Protein AF-A0A8H7NEZ0-F1 (afdb_monomer_lite)

Foldseek 3Di:
DVVLVVVLVVVLVVVVVLVVVCLPCVLVNVVCVLVVVLVVLVVVLVVCVVVVVVVVNVVSVVVSVVSVVVVVVCPVVSVVSSVVSNVLSVLCVVPVVLVVLVSVLSVVLSVLVVVLVVVLVVLCVQQPPDPCNPVPPDPRDPVVSVVVNLVSLLVSQLVNQLSVLLNVQLSVQSVVQCVVPVPDGDDCSSVVSNCCSVPVVSVVSSVVSNVVSVVVSVVVVVVVVVVVVVVVVVVVD

Radius of gyration: 23.47 Å; chains: 1; bounding box: 44×52×64 Å

Structure (mmCIF, N/CA/C/O backbone):
data_AF-A0A8H7NEZ0-F1
#
_entry.id   AF-A0A8H7NEZ0-F1
#
loop_
_atom_site.group_PDB
_atom_site.id
_atom_site.type_symbol
_atom_site.label_atom_id
_atom_site.label_alt_id
_atom_site.label_comp_id
_atom_site.label_asym_id
_atom_site.label_entity_id
_atom_site.label_seq_id
_atom_site.pdbx_PDB_ins_code
_atom_site.Cartn_x
_atom_site.Cartn_y
_atom_site.Cartn_z
_atom_site.occupancy
_atom_site.B_iso_or_equiv
_atom_site.auth_seq_id
_atom_site.auth_comp_id
_atom_site.auth_asym_id
_atom_site.auth_atom_id
_atom_site.pdbx_PDB_model_num
ATOM 1 N N . MET A 1 1 ? -5.141 9.856 -22.348 1.00 61.50 1 MET A N 1
ATOM 2 C CA . MET A 1 1 ? -5.401 10.440 -21.009 1.00 61.50 1 MET A CA 1
ATOM 3 C C . MET A 1 1 ? -6.790 10.093 -20.463 1.00 61.50 1 MET A C 1
ATOM 5 O O . MET A 1 1 ? -6.874 9.752 -19.293 1.00 61.50 1 MET A O 1
ATOM 9 N N . ILE A 1 2 ? -7.853 10.077 -21.282 1.00 67.94 2 ILE A N 1
ATOM 10 C CA . ILE A 1 2 ? -9.224 9.730 -20.838 1.00 67.94 2 ILE A CA 1
ATOM 11 C C . ILE A 1 2 ? -9.335 8.286 -20.304 1.00 67.94 2 ILE A C 1
ATOM 13 O O . ILE A 1 2 ? -9.791 8.093 -19.184 1.00 67.94 2 ILE A O 1
ATOM 17 N N . LEU A 1 3 ? -8.820 7.285 -21.035 1.00 72.69 3 LEU A N 1
ATOM 18 C CA . LEU A 1 3 ? -8.768 5.881 -20.576 1.00 72.69 3 LEU A CA 1
ATOM 19 C C . LEU A 1 3 ? -8.046 5.719 -19.230 1.00 72.69 3 LEU A C 1
ATOM 21 O O . LEU A 1 3 ? -8.502 4.988 -18.358 1.00 72.69 3 LEU A O 1
ATOM 25 N N . PHE A 1 4 ? -6.944 6.446 -19.044 1.00 72.25 4 PHE A N 1
ATOM 26 C CA . PHE A 1 4 ? -6.176 6.427 -17.802 1.00 72.25 4 PHE A CA 1
ATOM 27 C C . PHE A 1 4 ? -6.971 7.023 -16.626 1.00 72.25 4 PHE A C 1
ATOM 29 O O . PHE A 1 4 ? -7.003 6.443 -15.543 1.00 72.25 4 PHE A O 1
ATOM 36 N N . GLY A 1 5 ? -7.694 8.124 -16.861 1.00 74.19 5 GLY A N 1
ATOM 37 C CA . GLY A 1 5 ? -8.620 8.696 -15.881 1.00 74.19 5 GLY A CA 1
ATOM 38 C C . GLY A 1 5 ? -9.754 7.738 -15.500 1.00 74.19 5 GLY A C 1
ATOM 39 O O . GLY A 1 5 ? -10.053 7.588 -14.316 1.00 74.19 5 GLY A O 1
ATOM 40 N N . CYS A 1 6 ? -10.338 7.028 -16.472 1.00 73.06 6 CYS A N 1
ATOM 41 C CA . CYS A 1 6 ? -11.369 6.020 -16.212 1.00 73.06 6 CYS A CA 1
ATOM 42 C C . CYS A 1 6 ? -10.839 4.851 -15.369 1.00 73.06 6 CYS A C 1
ATOM 44 O O . CYS A 1 6 ? -11.493 4.450 -14.410 1.00 73.06 6 CYS A O 1
ATOM 46 N N . VAL A 1 7 ? -9.643 4.335 -15.675 1.00 78.12 7 VAL A N 1
ATOM 47 C CA . VAL A 1 7 ? -9.019 3.247 -14.900 1.00 78.12 7 VAL A CA 1
ATOM 48 C C . VAL A 1 7 ? -8.749 3.679 -13.460 1.00 78.12 7 VAL A C 1
ATOM 50 O O . VAL A 1 7 ? -9.043 2.923 -12.537 1.00 78.12 7 VAL A O 1
ATOM 53 N N . LEU A 1 8 ? -8.257 4.902 -13.245 1.00 76.00 8 LEU A N 1
ATOM 54 C CA . LEU A 1 8 ? -8.055 5.439 -11.898 1.00 76.00 8 LEU A CA 1
ATOM 55 C C . LEU A 1 8 ? -9.369 5.577 -11.126 1.00 76.00 8 LEU A C 1
ATOM 57 O O . LEU A 1 8 ? -9.431 5.190 -9.960 1.00 76.00 8 LEU A O 1
ATOM 61 N N . ALA A 1 9 ? -10.424 6.082 -11.766 1.00 75.25 9 ALA A N 1
ATOM 62 C CA . ALA A 1 9 ? -11.734 6.205 -11.135 1.00 75.25 9 ALA A CA 1
ATOM 63 C C . ALA A 1 9 ? -12.288 4.830 -10.728 1.00 75.25 9 ALA A C 1
ATOM 65 O O . ALA A 1 9 ? -12.695 4.642 -9.582 1.00 75.25 9 ALA A O 1
ATOM 66 N N . VAL A 1 10 ? -12.225 3.845 -11.629 1.00 79.75 10 VAL A N 1
ATOM 67 C CA . VAL A 1 10 ? -12.646 2.465 -11.348 1.00 79.75 10 VAL A CA 1
ATOM 68 C C . VAL A 1 10 ? -11.802 1.860 -10.224 1.00 79.75 10 VAL A C 1
ATOM 70 O O . VAL A 1 10 ? -12.361 1.274 -9.300 1.00 79.75 10 VAL A O 1
ATOM 73 N N . ALA A 1 11 ? -10.481 2.053 -10.228 1.00 77.38 11 ALA A N 1
ATOM 74 C CA . ALA A 1 11 ? -9.595 1.553 -9.178 1.00 77.38 11 ALA A CA 1
ATOM 75 C C . ALA A 1 11 ? -9.921 2.150 -7.799 1.00 77.38 11 ALA A C 1
ATOM 77 O O . ALA A 1 11 ? -9.949 1.424 -6.804 1.00 77.38 11 ALA A O 1
ATOM 78 N N . VAL A 1 12 ? -10.217 3.451 -7.726 1.00 77.94 12 VAL A N 1
ATOM 79 C CA . VAL A 1 12 ? -10.626 4.113 -6.477 1.00 77.94 12 VAL A CA 1
ATOM 80 C C . VAL A 1 12 ? -11.969 3.571 -5.989 1.00 77.94 12 VAL A C 1
ATOM 82 O O . VAL A 1 12 ? -12.102 3.265 -4.803 1.00 77.94 12 VAL A O 1
ATOM 85 N N . VAL A 1 13 ? -12.938 3.384 -6.889 1.00 81.69 13 VAL A N 1
ATOM 86 C CA . VAL A 1 13 ? -14.253 2.817 -6.551 1.00 81.69 13 VAL A CA 1
ATOM 87 C C . VAL A 1 13 ? -14.119 1.379 -6.050 1.00 81.69 13 VAL A C 1
ATOM 89 O O . VAL A 1 13 ? -14.658 1.059 -4.992 1.00 81.69 13 VAL A O 1
ATOM 92 N N . PHE A 1 14 ? -13.357 0.527 -6.739 1.00 80.44 14 PHE A N 1
ATOM 93 C CA . PHE A 1 14 ? -13.108 -0.852 -6.308 1.00 80.44 14 PHE A CA 1
ATOM 94 C C . PHE A 1 14 ? -12.350 -0.919 -4.981 1.00 80.44 14 PHE A C 1
ATOM 96 O O . PHE A 1 14 ? -12.692 -1.731 -4.126 1.00 80.44 14 PHE A O 1
ATOM 103 N N . SER A 1 15 ? -11.359 -0.050 -4.771 1.00 75.81 15 SER A N 1
ATOM 104 C CA . SER A 1 15 ? -10.623 0.037 -3.506 1.00 75.81 15 SER A CA 1
ATOM 105 C C . SER A 1 15 ? -11.546 0.434 -2.351 1.00 75.81 15 SER A C 1
ATOM 107 O O . SER A 1 15 ? -11.545 -0.198 -1.291 1.00 75.81 15 SER A O 1
ATOM 109 N N . TYR A 1 16 ? -12.416 1.424 -2.574 1.00 75.81 16 TYR A N 1
ATOM 110 C CA . TYR A 1 16 ? -13.404 1.835 -1.582 1.00 75.81 16 TYR A CA 1
ATOM 111 C C . TYR A 1 16 ? -14.426 0.727 -1.306 1.00 75.81 16 TYR A C 1
ATOM 113 O O . TYR A 1 16 ? -14.707 0.429 -0.145 1.00 75.81 16 TYR A O 1
ATOM 121 N N . ALA A 1 17 ? -14.924 0.067 -2.355 1.00 78.12 17 ALA A N 1
ATOM 122 C CA . ALA A 1 17 ? -15.832 -1.067 -2.246 1.00 78.12 17 ALA A CA 1
ATOM 123 C C . ALA A 1 17 ? -15.196 -2.222 -1.461 1.00 78.12 17 ALA A C 1
ATOM 125 O O . ALA A 1 17 ? -15.831 -2.763 -0.561 1.00 78.12 17 ALA A O 1
ATOM 126 N N . TYR A 1 18 ? -13.928 -2.552 -1.719 1.00 76.06 18 TYR A N 1
ATOM 127 C CA . TYR A 1 18 ? -13.201 -3.607 -1.013 1.00 76.06 18 TYR A CA 1
ATOM 128 C C . TYR A 1 18 ? -13.065 -3.309 0.484 1.00 76.06 18 TYR A C 1
ATOM 130 O O . TYR A 1 18 ? -13.380 -4.147 1.331 1.00 76.06 18 TYR A O 1
ATOM 138 N N . VAL A 1 19 ? -12.665 -2.082 0.825 1.00 72.88 19 VAL A N 1
ATOM 139 C CA . VAL A 1 19 ? -12.558 -1.632 2.219 1.00 72.88 19 VAL A CA 1
ATOM 140 C C . VAL A 1 19 ? -13.930 -1.606 2.900 1.00 72.88 19 VAL A C 1
ATOM 142 O O . VAL A 1 19 ? -14.040 -1.926 4.083 1.00 72.88 19 VAL A O 1
ATOM 145 N N . TRP A 1 20 ? -14.987 -1.247 2.175 1.00 73.25 20 TRP A N 1
ATOM 146 C CA . TRP A 1 20 ? -16.358 -1.267 2.679 1.00 73.25 20 TRP A CA 1
ATOM 147 C C . TRP A 1 20 ? -16.844 -2.700 2.949 1.00 73.25 20 TRP A C 1
ATOM 149 O O . TRP A 1 20 ? -17.365 -2.983 4.029 1.00 73.25 20 TRP A O 1
ATOM 159 N N . LEU A 1 21 ? -16.573 -3.633 2.036 1.00 72.19 21 LEU A N 1
ATOM 160 C CA . LEU A 1 21 ? -16.949 -5.046 2.143 1.00 72.19 21 LEU A CA 1
ATOM 161 C C . LEU A 1 21 ? -16.221 -5.742 3.306 1.00 72.19 21 LEU A C 1
ATOM 163 O O . LEU A 1 21 ? -16.851 -6.444 4.102 1.00 72.19 21 LEU A O 1
ATOM 167 N N . ALA A 1 22 ? -14.932 -5.438 3.496 1.00 70.12 22 ALA A N 1
ATOM 168 C CA . ALA A 1 22 ? -14.146 -5.889 4.648 1.00 70.12 22 ALA A CA 1
ATOM 169 C C . ALA A 1 22 ? -14.721 -5.420 6.001 1.00 70.12 22 ALA A C 1
ATOM 171 O O . ALA A 1 22 ? -14.491 -6.050 7.035 1.00 70.12 22 ALA A O 1
ATOM 172 N N . ARG A 1 23 ? -15.490 -4.321 6.012 1.00 67.50 23 ARG A N 1
ATOM 173 C CA . ARG A 1 23 ? -16.047 -3.716 7.231 1.00 67.50 23 ARG A CA 1
ATOM 174 C C . ARG A 1 23 ? -17.435 -4.221 7.608 1.00 67.50 23 ARG A C 1
ATOM 176 O O . ARG A 1 23 ? -17.763 -4.215 8.795 1.00 67.50 23 ARG A O 1
ATOM 183 N N . ILE A 1 24 ? -18.266 -4.616 6.643 1.00 70.31 24 ILE A N 1
ATOM 184 C CA . ILE A 1 24 ? -19.642 -5.058 6.932 1.00 70.31 24 ILE A CA 1
ATOM 185 C C . ILE A 1 24 ? -19.640 -6.468 7.509 1.00 70.31 24 ILE A C 1
ATOM 187 O O . ILE A 1 24 ? -20.311 -6.720 8.511 1.00 70.31 24 ILE A O 1
ATOM 191 N N . PHE A 1 25 ? -18.827 -7.363 6.947 1.00 73.31 25 PHE A N 1
ATOM 192 C CA . PHE A 1 25 ? -18.769 -8.750 7.397 1.00 73.31 25 PHE A CA 1
ATOM 193 C C . PHE A 1 25 ? -17.334 -9.227 7.663 1.00 73.31 25 PHE A C 1
ATOM 195 O O . PHE A 1 25 ? -16.840 -10.089 6.944 1.00 73.31 25 PHE A O 1
ATOM 202 N N . PRO A 1 26 ? -16.686 -8.773 8.753 1.00 70.56 26 PRO A N 1
ATOM 203 C CA . PRO A 1 26 ? -15.339 -9.195 9.166 1.00 70.56 26 PRO A CA 1
ATOM 204 C C . PRO A 1 26 ? -15.106 -10.706 9.138 1.00 70.56 26 PRO A C 1
ATOM 206 O O . PRO A 1 26 ? -14.092 -11.193 8.650 1.00 70.56 26 PRO A O 1
ATOM 209 N N . LYS A 1 27 ? -16.080 -11.456 9.669 1.00 72.44 27 LYS A N 1
ATOM 210 C CA . LYS A 1 27 ? -16.003 -12.914 9.791 1.00 72.44 27 LYS A CA 1
ATOM 211 C C . LYS A 1 27 ? -16.100 -13.595 8.424 1.00 72.44 27 LYS A C 1
ATOM 213 O O . LYS A 1 27 ? -15.339 -14.520 8.165 1.00 72.44 27 LYS A O 1
ATOM 218 N N . GLN A 1 28 ? -17.009 -13.123 7.568 1.00 78.19 28 GLN A N 1
ATOM 219 C CA . GLN A 1 28 ? -17.169 -13.656 6.212 1.00 78.19 28 GLN A CA 1
ATOM 220 C C . GLN A 1 28 ? -15.988 -13.255 5.331 1.00 78.19 28 GLN A C 1
ATOM 222 O O . GLN A 1 28 ? -15.497 -14.070 4.570 1.00 78.19 28 GLN A O 1
ATOM 227 N N . PHE A 1 29 ? -15.463 -12.042 5.489 1.00 77.50 29 PHE A N 1
ATOM 228 C CA . PHE A 1 29 ? -14.325 -11.549 4.724 1.00 77.50 29 PHE A CA 1
ATOM 229 C C . PHE A 1 29 ? -13.064 -12.405 4.922 1.00 77.50 29 PHE A C 1
ATOM 231 O O . PHE A 1 29 ? -12.416 -12.770 3.944 1.00 77.50 29 PHE A O 1
ATOM 238 N N . ILE A 1 30 ? -12.742 -12.792 6.164 1.00 79.81 30 ILE A N 1
ATOM 239 C CA . ILE A 1 30 ? -11.592 -13.673 6.444 1.00 79.81 30 ILE A CA 1
ATOM 240 C C . ILE A 1 30 ? -11.790 -15.059 5.810 1.00 79.81 30 ILE A C 1
ATOM 242 O O . ILE A 1 30 ? -10.868 -15.607 5.211 1.00 79.81 30 ILE A O 1
ATOM 246 N N . TRP A 1 31 ? -13.001 -15.615 5.899 1.00 81.38 31 TRP A N 1
ATOM 247 C CA . TRP A 1 31 ? -13.318 -16.916 5.307 1.00 81.38 31 TRP A CA 1
ATOM 248 C C . TRP A 1 31 ? -13.292 -16.890 3.775 1.00 81.38 31 TRP A C 1
ATOM 250 O O . TRP A 1 31 ? -12.669 -17.750 3.158 1.00 81.38 31 TRP A O 1
ATOM 260 N N . VAL A 1 32 ? -13.912 -15.882 3.160 1.00 85.50 32 VAL A N 1
ATOM 261 C CA . VAL A 1 32 ? -13.973 -15.719 1.702 1.00 85.50 32 VAL A CA 1
ATOM 262 C C . VAL A 1 32 ? -12.580 -15.501 1.125 1.00 85.50 32 VAL A C 1
ATOM 264 O O . VAL A 1 32 ? -12.223 -16.177 0.171 1.00 85.50 32 VAL A O 1
ATOM 267 N N . THR A 1 33 ? -11.762 -14.616 1.707 1.00 84.62 33 THR A N 1
ATOM 268 C CA . THR A 1 33 ? -10.393 -14.376 1.209 1.00 84.62 33 THR A CA 1
ATOM 269 C C . THR A 1 33 ? -9.503 -15.610 1.346 1.00 84.62 33 THR A C 1
ATOM 271 O O . THR A 1 33 ? -8.738 -15.907 0.430 1.00 84.62 33 THR A O 1
ATOM 274 N N . GLY A 1 34 ? -9.632 -16.361 2.443 1.00 83.19 34 GLY A N 1
ATOM 275 C CA . GLY A 1 34 ? -8.907 -17.613 2.649 1.00 83.19 34 GLY A CA 1
ATOM 276 C C . GLY A 1 34 ? -9.283 -18.697 1.638 1.00 83.19 34 GLY A C 1
ATOM 277 O O . GLY A 1 34 ? -8.404 -19.241 0.971 1.00 83.19 34 GLY A O 1
ATOM 278 N N . ILE A 1 35 ? -10.584 -18.960 1.468 1.00 86.50 35 ILE A N 1
ATOM 279 C CA . ILE A 1 35 ? -11.077 -19.936 0.483 1.00 86.50 35 ILE A CA 1
ATOM 280 C C . ILE A 1 35 ? -10.680 -19.513 -0.930 1.00 86.50 35 ILE A C 1
ATOM 282 O O . ILE A 1 35 ? -10.163 -20.323 -1.692 1.00 86.50 35 ILE A O 1
ATOM 286 N N . LEU A 1 36 ? -10.887 -18.242 -1.277 1.00 88.50 36 LEU A N 1
ATOM 287 C CA . LEU A 1 36 ? -10.585 -17.724 -2.605 1.00 88.50 36 LEU A CA 1
ATOM 288 C C . LEU A 1 36 ? -9.091 -17.859 -2.936 1.00 88.50 36 LEU A C 1
ATOM 290 O O . LEU A 1 36 ? -8.752 -18.250 -4.048 1.00 88.50 36 LEU A O 1
ATOM 294 N N . ASN A 1 37 ? -8.199 -17.608 -1.970 1.00 88.75 37 ASN A N 1
ATOM 295 C CA . ASN A 1 37 ? -6.758 -17.793 -2.151 1.00 88.75 37 ASN A CA 1
ATOM 296 C C . ASN A 1 37 ? -6.400 -19.267 -2.415 1.00 88.75 37 ASN A C 1
ATOM 298 O O . ASN A 1 37 ? -5.650 -19.559 -3.342 1.00 88.75 37 ASN A O 1
ATOM 302 N N . ILE A 1 38 ? -7.000 -20.207 -1.677 1.00 87.12 38 ILE A N 1
ATOM 303 C CA . ILE A 1 38 ? -6.806 -21.647 -1.919 1.00 87.12 38 ILE A CA 1
ATOM 304 C C . ILE A 1 38 ? -7.310 -22.042 -3.309 1.00 87.12 38 ILE A C 1
ATOM 306 O O . ILE A 1 38 ? -6.600 -22.720 -4.047 1.00 87.12 38 ILE A O 1
ATOM 310 N N . VAL A 1 39 ? -8.508 -21.594 -3.692 1.00 90.31 39 VAL A N 1
ATOM 311 C CA . VAL A 1 39 ? -9.086 -21.886 -5.011 1.00 90.31 39 VAL A CA 1
ATOM 312 C C . VAL A 1 39 ? -8.197 -21.336 -6.126 1.00 90.31 39 VAL A C 1
ATOM 314 O O . VAL A 1 39 ? -7.944 -22.044 -7.097 1.00 90.31 39 VAL A O 1
ATOM 317 N N . PHE A 1 40 ? -7.657 -20.122 -5.984 1.00 88.56 40 PHE A N 1
ATOM 318 C CA . PHE A 1 40 ? -6.712 -19.570 -6.956 1.00 88.56 40 PHE A CA 1
ATOM 319 C C . PHE A 1 40 ? -5.376 -20.319 -6.982 1.00 88.56 40 PHE A C 1
ATOM 321 O O . PHE A 1 40 ? -4.848 -20.564 -8.066 1.00 88.56 40 PHE A O 1
ATOM 328 N N . ALA A 1 41 ? -4.833 -20.724 -5.833 1.00 86.38 41 ALA A N 1
ATOM 329 C CA . ALA A 1 41 ? -3.594 -21.500 -5.773 1.00 86.38 41 ALA A CA 1
ATOM 330 C C . ALA A 1 41 ? -3.751 -22.872 -6.456 1.00 86.38 41 ALA A C 1
ATOM 332 O O . ALA A 1 41 ? -2.910 -23.275 -7.256 1.00 86.38 41 ALA A O 1
ATOM 333 N N . VAL A 1 42 ? -4.868 -23.561 -6.212 1.00 88.62 42 VAL A N 1
ATOM 334 C CA . VAL A 1 42 ? -5.177 -24.846 -6.857 1.00 88.62 42 VAL A CA 1
ATOM 335 C C . VAL A 1 42 ? -5.496 -24.657 -8.343 1.00 88.62 42 VAL A C 1
ATOM 337 O O . VAL A 1 42 ? -5.003 -25.410 -9.180 1.00 88.62 42 VAL A O 1
ATOM 340 N N . GLY A 1 43 ? -6.271 -23.628 -8.695 1.00 89.31 43 GLY A N 1
ATOM 341 C CA . GLY A 1 43 ? -6.628 -23.3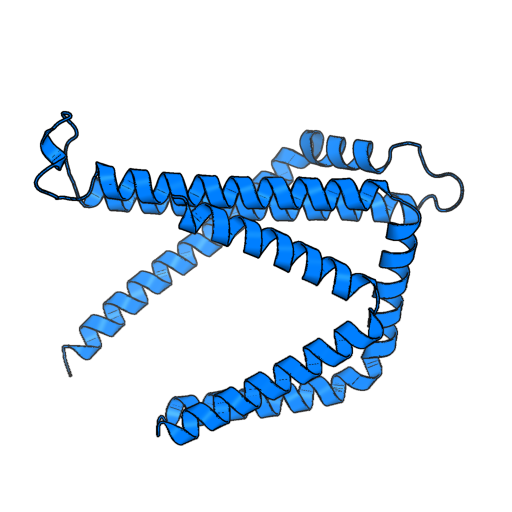21 -10.080 1.00 89.31 43 GLY A CA 1
ATOM 342 C C . GLY A 1 43 ? -5.416 -22.960 -10.941 1.00 89.31 43 GLY A C 1
ATOM 343 O O . GLY A 1 43 ? -5.297 -23.432 -12.069 1.00 89.31 43 GLY A O 1
ATOM 344 N N . THR A 1 44 ? -4.473 -22.184 -10.401 1.00 85.06 44 THR A N 1
ATOM 345 C CA . THR A 1 44 ? -3.214 -21.864 -11.094 1.00 85.06 44 THR A CA 1
ATOM 346 C C . THR A 1 44 ? -2.324 -23.094 -11.248 1.00 85.06 44 THR A C 1
ATOM 348 O O . THR A 1 44 ? -1.805 -23.318 -12.341 1.00 85.06 44 THR A O 1
ATOM 351 N N . ALA A 1 45 ? -2.209 -23.947 -10.225 1.00 85.44 45 ALA A N 1
ATOM 352 C CA . ALA A 1 45 ? -1.491 -25.217 -10.338 1.00 85.44 45 ALA A CA 1
ATOM 353 C C . ALA A 1 45 ? -2.087 -26.119 -11.440 1.00 85.44 45 ALA A C 1
ATOM 355 O O . ALA A 1 45 ? -1.355 -26.602 -12.305 1.00 85.44 45 ALA A O 1
ATOM 356 N N . ALA A 1 46 ? -3.416 -26.272 -11.477 1.00 86.69 46 ALA A N 1
ATOM 357 C CA . ALA A 1 46 ? -4.115 -27.035 -12.514 1.00 86.69 46 ALA A CA 1
ATOM 358 C C . ALA A 1 46 ? -3.907 -26.444 -13.922 1.00 86.69 46 ALA A C 1
ATOM 360 O O . ALA A 1 46 ? -3.668 -27.179 -14.883 1.00 86.69 46 ALA A O 1
ATOM 361 N N . PHE A 1 47 ? -3.923 -25.114 -14.050 1.00 87.94 47 PHE A N 1
ATOM 362 C CA . PHE A 1 47 ? -3.644 -24.430 -15.313 1.00 87.94 47 PHE A CA 1
ATOM 363 C C . PHE A 1 47 ? -2.214 -24.691 -15.821 1.00 87.94 47 PHE A C 1
ATOM 365 O O . PHE A 1 47 ? -2.012 -24.925 -17.016 1.00 87.94 47 PHE A O 1
ATOM 372 N N . TYR A 1 48 ? -1.216 -24.710 -14.929 1.00 83.94 48 TYR A N 1
ATOM 373 C CA . TYR A 1 48 ? 0.169 -25.024 -15.299 1.00 83.94 48 TYR A CA 1
ATOM 374 C C . TYR A 1 48 ? 0.364 -26.487 -15.717 1.00 83.94 48 TYR A C 1
ATOM 376 O O . TYR A 1 48 ? 1.135 -26.743 -16.648 1.00 83.94 48 TYR A O 1
ATOM 384 N N . PHE A 1 49 ? -0.369 -27.430 -15.111 1.00 83.06 49 PHE A N 1
ATOM 385 C CA . PHE A 1 49 ? -0.406 -28.820 -15.581 1.00 83.06 49 PHE A CA 1
ATOM 386 C C . PHE A 1 49 ? -0.974 -28.928 -16.999 1.00 83.06 49 PHE A C 1
ATOM 388 O O . PHE A 1 49 ? -0.421 -29.653 -17.827 1.00 83.06 49 PHE A O 1
ATOM 395 N N . TRP A 1 50 ? -2.022 -28.163 -17.320 1.00 86.19 50 TRP A N 1
ATOM 396 C CA . TRP A 1 50 ? -2.625 -28.202 -18.653 1.00 86.19 50 TRP A CA 1
ATOM 397 C C . TRP A 1 50 ? -1.698 -27.650 -19.748 1.00 86.19 50 TRP A C 1
ATOM 399 O O . TRP A 1 50 ? -1.606 -28.230 -20.828 1.00 86.19 50 TRP A O 1
ATOM 409 N N . ARG A 1 51 ? -0.927 -26.590 -19.459 1.00 83.81 51 ARG A N 1
ATOM 410 C CA . ARG A 1 51 ? 0.067 -26.025 -20.398 1.00 83.81 51 ARG A CA 1
ATOM 411 C C . ARG A 1 51 ? 1.379 -26.824 -20.510 1.00 83.81 51 ARG A C 1
ATOM 413 O O . ARG A 1 51 ? 2.286 -26.363 -21.196 1.00 83.81 51 ARG A O 1
ATOM 420 N N . ARG A 1 52 ? 1.495 -28.000 -19.872 1.00 78.94 52 ARG A N 1
ATOM 421 C CA . ARG A 1 52 ? 2.689 -28.882 -19.880 1.00 78.94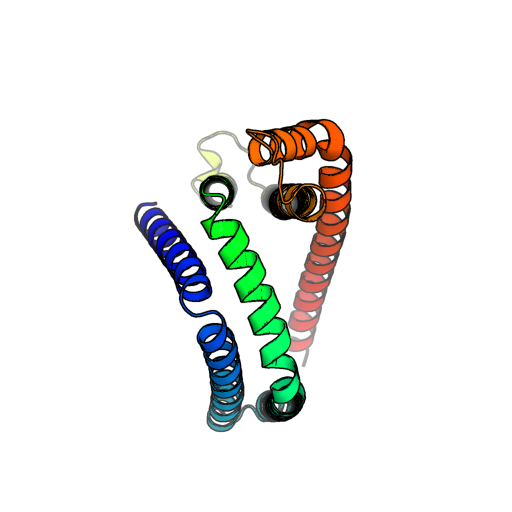 52 ARG A CA 1
ATOM 422 C C . ARG A 1 52 ? 3.993 -28.236 -19.365 1.00 78.94 52 ARG A C 1
ATOM 424 O O . ARG A 1 52 ? 5.082 -28.715 -19.675 1.00 78.94 52 ARG A O 1
ATOM 431 N N . TYR A 1 53 ? 3.911 -27.199 -18.527 1.00 77.25 53 TYR A N 1
ATOM 432 C CA . TYR A 1 53 ? 5.083 -26.624 -17.848 1.00 77.25 53 TYR A CA 1
ATOM 433 C C . TYR A 1 53 ? 5.330 -27.329 -16.509 1.00 77.25 53 TYR A C 1
ATOM 435 O O . TYR A 1 53 ? 4.923 -26.855 -15.448 1.00 77.25 53 TYR A O 1
ATOM 443 N N . TRP A 1 54 ? 6.019 -28.471 -16.562 1.00 78.31 54 TRP A N 1
ATOM 444 C CA . TRP A 1 54 ? 6.206 -29.373 -15.419 1.00 78.31 54 TRP A CA 1
ATOM 445 C C . TRP A 1 54 ? 6.917 -28.739 -14.215 1.00 78.31 54 TRP A C 1
ATOM 447 O O . TRP A 1 54 ? 6.490 -28.944 -13.082 1.00 78.31 54 TRP A O 1
ATOM 457 N N . SER A 1 55 ? 7.954 -27.925 -14.438 1.00 79.56 55 SER A N 1
ATOM 458 C CA . SER A 1 55 ? 8.706 -27.291 -13.341 1.00 79.56 55 SER A CA 1
ATOM 459 C C . SER A 1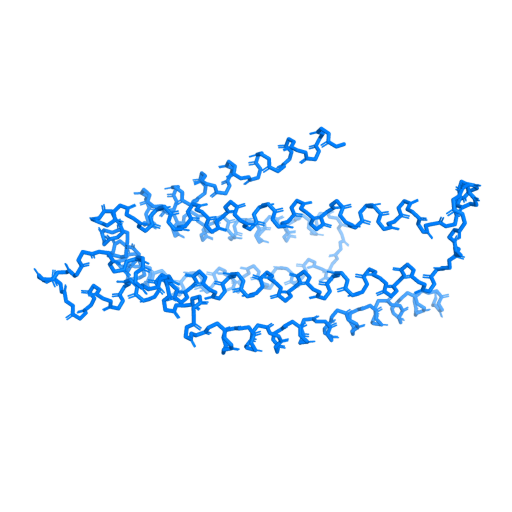 55 ? 7.842 -26.311 -12.534 1.00 79.56 55 SER A C 1
ATOM 461 O O . SER A 1 55 ? 7.772 -26.411 -11.309 1.00 79.56 55 SER A O 1
ATOM 463 N N . ALA A 1 56 ? 7.109 -25.418 -13.210 1.00 78.25 56 ALA A N 1
ATOM 464 C CA . ALA A 1 56 ? 6.205 -24.481 -12.544 1.00 78.25 56 ALA A CA 1
ATOM 465 C C . ALA A 1 56 ? 5.041 -25.214 -11.856 1.00 78.25 56 ALA A C 1
ATOM 467 O O . ALA A 1 56 ? 4.705 -24.896 -10.717 1.00 78.25 56 ALA A O 1
ATOM 468 N N . ALA A 1 57 ? 4.468 -26.230 -12.508 1.00 81.44 57 ALA A N 1
ATOM 469 C CA . ALA A 1 57 ? 3.348 -26.995 -11.964 1.00 81.44 57 ALA A CA 1
ATOM 470 C C . ALA A 1 57 ? 3.691 -27.667 -10.623 1.00 81.44 57 ALA A C 1
ATOM 472 O O . ALA A 1 57 ? 2.918 -27.562 -9.670 1.00 81.44 57 ALA A O 1
ATOM 473 N N . ILE A 1 58 ? 4.867 -28.297 -10.515 1.00 85.94 58 ILE A N 1
ATOM 474 C CA . ILE A 1 58 ? 5.310 -28.956 -9.276 1.00 85.94 58 ILE A CA 1
ATOM 475 C C . ILE A 1 58 ? 5.463 -27.932 -8.145 1.00 85.94 58 ILE A C 1
ATOM 477 O O . ILE A 1 58 ? 4.923 -28.132 -7.056 1.00 85.94 58 ILE A O 1
ATOM 481 N N . VAL A 1 59 ? 6.132 -26.804 -8.406 1.00 88.06 59 VAL A N 1
ATOM 482 C CA . VAL A 1 59 ? 6.357 -25.759 -7.394 1.00 88.06 59 VAL A CA 1
ATOM 483 C C . VAL A 1 59 ? 5.031 -25.167 -6.908 1.00 88.06 59 VAL A C 1
ATOM 485 O O . VAL A 1 59 ? 4.789 -25.116 -5.702 1.00 88.06 59 VAL A O 1
ATOM 488 N N . PHE A 1 60 ? 4.137 -24.775 -7.821 1.00 85.00 60 PHE A N 1
ATOM 489 C CA . PHE A 1 60 ? 2.834 -24.210 -7.453 1.00 85.00 60 PHE A CA 1
ATOM 490 C C . PHE A 1 60 ? 1.940 -25.211 -6.715 1.00 85.00 60 PHE A C 1
ATOM 492 O O . PHE A 1 60 ? 1.200 -24.815 -5.817 1.00 85.00 60 PHE A O 1
ATOM 499 N N . THR A 1 61 ? 2.049 -26.505 -7.020 1.00 88.81 61 THR A N 1
ATOM 500 C CA . THR A 1 61 ? 1.319 -27.556 -6.297 1.00 88.81 61 THR A CA 1
ATOM 501 C C . THR A 1 61 ? 1.811 -27.697 -4.861 1.00 88.81 61 THR A C 1
ATOM 503 O O . THR A 1 61 ? 0.995 -27.755 -3.943 1.00 88.81 61 THR A O 1
ATOM 506 N N . ILE A 1 62 ? 3.129 -27.683 -4.637 1.00 91.00 62 ILE A N 1
ATOM 507 C CA . ILE A 1 62 ? 3.707 -27.712 -3.285 1.00 91.00 62 ILE A CA 1
ATOM 508 C C . ILE A 1 62 ? 3.220 -26.503 -2.476 1.00 91.00 62 ILE A C 1
ATOM 510 O O . ILE A 1 62 ? 2.762 -26.662 -1.343 1.00 91.00 62 ILE A O 1
ATOM 514 N N . PHE A 1 63 ? 3.246 -25.304 -3.068 1.00 87.44 63 PHE A N 1
ATOM 515 C CA . PHE A 1 63 ? 2.714 -24.102 -2.423 1.00 87.44 63 PHE A CA 1
ATOM 516 C C . PHE A 1 63 ? 1.210 -24.197 -2.146 1.00 87.44 63 PHE A C 1
ATOM 518 O O . PHE A 1 63 ? 0.775 -23.793 -1.071 1.00 87.44 63 PHE A O 1
ATOM 525 N N . ALA A 1 64 ? 0.415 -24.756 -3.060 1.00 88.69 64 ALA A N 1
ATOM 526 C CA . ALA A 1 64 ? -1.018 -24.942 -2.851 1.00 88.69 64 ALA A CA 1
ATOM 527 C C . ALA A 1 64 ? -1.304 -25.895 -1.678 1.00 88.69 64 ALA A C 1
ATOM 529 O O . ALA A 1 64 ? -2.103 -25.563 -0.803 1.00 88.69 64 ALA A O 1
ATOM 530 N N . VAL A 1 65 ? -0.608 -27.034 -1.600 1.00 90.62 65 VAL A N 1
ATOM 531 C CA . VAL A 1 65 ? -0.733 -27.983 -0.479 1.00 90.62 65 VAL A CA 1
ATOM 532 C C . VAL A 1 65 ? -0.305 -27.333 0.837 1.00 90.62 65 VAL A C 1
ATOM 534 O O . VAL A 1 65 ? -1.009 -27.451 1.841 1.00 90.62 65 VAL A O 1
ATOM 537 N N . PHE A 1 66 ? 0.802 -26.587 0.832 1.00 91.19 66 PHE A N 1
ATOM 538 C CA . PHE A 1 66 ? 1.258 -25.844 2.005 1.00 91.19 66 PHE A CA 1
ATOM 539 C C . PHE A 1 66 ? 0.231 -24.800 2.466 1.00 91.19 66 PHE A C 1
ATOM 541 O O . PHE A 1 66 ? -0.054 -24.708 3.658 1.00 91.19 66 PHE A O 1
ATOM 548 N N . LEU A 1 67 ? -0.372 -24.046 1.541 1.00 87.12 67 LEU A N 1
ATOM 549 C CA . LEU A 1 67 ? -1.412 -23.062 1.854 1.00 87.12 67 LEU A CA 1
ATOM 550 C C . LEU A 1 67 ? -2.677 -23.719 2.421 1.00 87.12 67 LEU A C 1
ATOM 552 O O . LEU A 1 67 ? -3.260 -23.185 3.362 1.00 87.12 67 LEU A O 1
ATOM 556 N N . ILE A 1 68 ? -3.078 -24.886 1.906 1.00 88.56 68 ILE A N 1
ATOM 557 C CA . ILE A 1 68 ? -4.210 -25.662 2.438 1.00 88.56 68 ILE A CA 1
ATOM 558 C C . ILE A 1 68 ? -3.915 -26.131 3.867 1.00 88.56 68 ILE A C 1
ATOM 560 O O . ILE A 1 68 ? -4.742 -25.948 4.761 1.00 88.56 68 ILE A O 1
ATOM 564 N N . PHE A 1 69 ? -2.723 -26.685 4.105 1.00 90.06 69 PHE A N 1
ATOM 565 C CA . PHE A 1 69 ? -2.297 -27.123 5.435 1.00 90.06 69 PHE A CA 1
ATOM 566 C C . PHE A 1 69 ? -2.214 -25.954 6.432 1.00 90.06 69 PHE A C 1
ATOM 568 O O . PHE A 1 69 ? -2.700 -26.047 7.566 1.00 90.06 69 PHE A O 1
ATOM 575 N N . ALA A 1 70 ? -1.653 -24.822 6.001 1.00 84.94 70 ALA A N 1
ATOM 576 C CA . ALA A 1 70 ? -1.598 -23.603 6.797 1.00 84.94 70 ALA A CA 1
ATOM 577 C C . ALA A 1 70 ? -3.009 -23.095 7.133 1.00 84.94 70 ALA A C 1
ATOM 579 O O . ALA A 1 70 ? -3.288 -22.771 8.287 1.00 84.94 70 ALA A O 1
ATOM 580 N N . PHE A 1 71 ? -3.929 -23.098 6.164 1.00 84.06 71 PHE A N 1
ATOM 581 C CA . PHE A 1 71 ? -5.310 -22.672 6.379 1.00 84.06 71 PHE A CA 1
ATOM 582 C C . PHE A 1 71 ? -6.071 -23.588 7.342 1.00 84.06 71 PHE A C 1
ATOM 584 O O . PHE A 1 71 ? -6.777 -23.097 8.224 1.00 84.06 71 PHE A O 1
ATOM 591 N N . TYR A 1 72 ? -5.875 -24.905 7.234 1.00 86.12 72 TYR A N 1
ATOM 592 C CA . TYR A 1 72 ? -6.432 -25.867 8.184 1.00 86.12 72 TYR A CA 1
ATOM 593 C C . TYR A 1 72 ? -5.947 -25.584 9.612 1.00 86.12 72 TYR A C 1
ATOM 595 O O . TYR A 1 72 ? -6.750 -25.498 10.539 1.00 86.12 72 TYR A O 1
ATOM 603 N N . THR A 1 73 ? -4.649 -25.330 9.787 1.00 85.50 73 THR A N 1
ATOM 604 C CA . THR A 1 73 ? -4.075 -24.971 11.095 1.00 85.50 73 THR A CA 1
ATOM 605 C C . THR A 1 73 ? -4.634 -23.642 11.626 1.00 85.50 73 THR A C 1
ATOM 607 O O . THR A 1 73 ? -4.853 -23.477 12.828 1.00 85.50 73 THR A O 1
ATOM 610 N N . TRP A 1 74 ? -4.895 -22.672 10.745 1.00 79.12 74 TRP A N 1
ATOM 611 C CA . TRP A 1 74 ? -5.373 -21.342 11.132 1.00 79.12 74 TRP A CA 1
ATOM 612 C C . TRP A 1 74 ? -6.854 -21.287 11.501 1.00 79.12 74 TRP A C 1
ATOM 614 O O . TRP A 1 74 ? -7.242 -20.352 12.204 1.00 79.12 74 TRP A O 1
ATOM 624 N N . ILE A 1 75 ? -7.663 -22.287 11.129 1.00 81.50 75 ILE A N 1
ATOM 625 C CA . ILE A 1 75 ? -9.117 -22.324 11.371 1.00 81.50 75 ILE A CA 1
ATOM 626 C C . ILE A 1 75 ? -9.484 -22.060 12.843 1.00 81.50 75 ILE A C 1
ATOM 628 O O . ILE A 1 75 ? -10.418 -21.313 13.137 1.00 81.50 75 ILE A O 1
ATOM 632 N N . SER A 1 76 ? -8.684 -22.592 13.774 1.00 77.56 76 SER A N 1
ATOM 633 C CA . SER A 1 76 ? -8.874 -22.442 15.222 1.00 77.56 76 SER A CA 1
ATOM 634 C C . SER A 1 76 ? -8.584 -21.016 15.720 1.00 77.56 76 SER A C 1
ATOM 636 O O . SER A 1 76 ? -9.164 -20.562 16.705 1.00 77.56 76 SER A O 1
ATOM 638 N N . ARG A 1 77 ? -7.723 -20.262 15.020 1.00 79.25 77 ARG A N 1
ATOM 639 C CA . ARG A 1 77 ? -7.320 -18.887 15.377 1.00 79.25 77 ARG A CA 1
ATOM 640 C C . ARG A 1 77 ? -8.193 -17.803 14.729 1.00 79.25 77 ARG A C 1
ATOM 642 O O . ARG A 1 77 ? -8.225 -16.680 15.232 1.00 79.25 77 ARG A O 1
ATOM 649 N N . ILE A 1 78 ? -8.955 -18.128 13.679 1.00 81.25 78 ILE A N 1
ATOM 650 C CA . ILE A 1 78 ? -9.887 -17.200 13.005 1.00 81.25 78 ILE A CA 1
ATOM 651 C C . ILE A 1 78 ? -10.839 -16.458 13.965 1.00 81.25 78 ILE A C 1
ATOM 653 O O . ILE A 1 78 ? -11.002 -15.248 13.779 1.00 81.25 78 ILE A O 1
ATOM 657 N N . PRO A 1 79 ? -11.478 -17.084 14.981 1.00 81.69 79 PRO A N 1
ATOM 658 C CA . PRO A 1 79 ? -12.409 -16.359 15.850 1.00 81.69 79 PRO A CA 1
ATOM 659 C C . PRO A 1 79 ? -11.738 -15.221 16.631 1.00 81.69 79 PRO A C 1
ATOM 661 O O . PRO A 1 79 ? -12.362 -14.177 16.822 1.00 81.69 79 PRO A O 1
ATOM 664 N N . PHE A 1 80 ? -10.466 -15.369 17.012 1.00 82.25 80 PHE A N 1
ATOM 665 C CA . PHE A 1 80 ? -9.711 -14.321 17.699 1.00 82.25 80 PHE A CA 1
ATOM 666 C C . PHE A 1 80 ? -9.413 -13.134 16.773 1.00 82.25 80 PHE A C 1
ATOM 668 O O . PHE A 1 80 ? -9.715 -11.989 17.110 1.00 82.25 80 PHE A O 1
ATOM 675 N N . SER A 1 81 ? -8.906 -13.391 15.564 1.00 82.50 81 SER A N 1
ATOM 676 C CA . SER A 1 81 ? -8.666 -12.336 14.569 1.00 82.50 81 SER A CA 1
ATOM 677 C C . SER A 1 81 ? -9.964 -11.632 14.160 1.00 82.50 81 SER A C 1
ATOM 679 O O . SER A 1 81 ? -9.988 -10.409 14.019 1.00 82.50 81 SER A O 1
ATOM 681 N N . ALA A 1 82 ? -11.067 -12.376 14.036 1.00 82.12 82 ALA A N 1
ATOM 682 C CA . ALA A 1 82 ? -12.385 -11.813 13.761 1.00 82.12 82 ALA A CA 1
ATOM 683 C C . ALA A 1 82 ? -12.890 -10.923 14.909 1.00 82.12 82 ALA A C 1
ATOM 685 O O . ALA A 1 82 ? -13.509 -9.892 14.642 1.00 82.12 82 ALA A O 1
ATOM 686 N N . LEU A 1 83 ? -12.619 -11.285 16.169 1.00 83.62 83 LEU A N 1
ATOM 687 C CA . LEU A 1 83 ? -12.938 -10.456 17.332 1.00 83.62 83 LEU A CA 1
ATOM 688 C C . LEU A 1 83 ? -12.138 -9.148 17.308 1.00 83.62 83 LEU A C 1
ATOM 690 O O . LEU A 1 83 ? -12.731 -8.078 17.401 1.00 83.62 83 LEU A O 1
ATOM 694 N N . MET A 1 84 ? -10.823 -9.216 17.093 1.00 84.50 84 MET A N 1
ATOM 695 C CA . MET A 1 84 ? -9.964 -8.029 16.987 1.00 84.50 84 MET A CA 1
ATOM 696 C C . MET A 1 84 ? -10.409 -7.091 15.851 1.00 84.50 84 MET A C 1
ATOM 698 O O . MET A 1 84 ? -10.496 -5.870 16.027 1.00 84.50 84 MET A O 1
ATOM 702 N N . LEU A 1 85 ? -10.768 -7.650 14.690 1.00 82.19 85 LEU A N 1
ATOM 703 C CA . LEU A 1 85 ? -11.264 -6.874 13.552 1.00 82.19 85 LEU A CA 1
ATOM 704 C C . LEU A 1 85 ? -12.652 -6.267 13.837 1.00 82.19 85 LEU A C 1
ATOM 706 O O . LEU A 1 85 ? -12.905 -5.110 13.510 1.00 82.19 85 LEU A O 1
ATOM 710 N N . LYS A 1 86 ? -13.545 -6.993 14.524 1.00 81.69 86 LYS A N 1
ATOM 711 C CA . LYS A 1 86 ? -14.834 -6.445 14.980 1.00 81.69 86 LYS A CA 1
ATOM 712 C C . LYS A 1 86 ? -14.664 -5.310 15.988 1.00 81.69 86 LYS A C 1
ATOM 714 O O . LYS A 1 86 ? -15.360 -4.302 15.868 1.00 81.69 86 LYS A O 1
ATOM 719 N N . THR A 1 87 ? -13.756 -5.443 16.951 1.00 81.81 87 THR A N 1
ATOM 720 C CA . THR A 1 87 ? -13.486 -4.402 17.951 1.00 81.81 87 THR A CA 1
ATOM 721 C C . THR A 1 87 ? -12.960 -3.138 17.277 1.00 81.81 87 THR A C 1
ATOM 723 O O . THR A 1 87 ? -13.530 -2.066 17.467 1.00 81.81 87 THR A O 1
ATOM 726 N N . SER A 1 88 ? -11.958 -3.258 16.401 1.00 78.38 88 SER A N 1
ATOM 727 C CA . SER A 1 88 ? -11.407 -2.108 15.664 1.00 78.38 88 SER A CA 1
ATOM 728 C C . SER A 1 88 ? -12.445 -1.406 14.774 1.00 78.38 88 SER A C 1
ATOM 730 O O . SER A 1 88 ? -12.510 -0.174 14.750 1.00 78.38 88 SER A O 1
ATOM 732 N N . ILE A 1 89 ? -13.333 -2.156 14.110 1.00 76.00 89 ILE A N 1
ATOM 733 C CA . ILE A 1 89 ? -14.435 -1.581 13.320 1.00 76.00 89 ILE A CA 1
ATOM 734 C C . ILE A 1 89 ? -15.483 -0.909 14.207 1.00 76.00 89 ILE A C 1
ATOM 736 O O . ILE A 1 89 ? -15.992 0.148 13.845 1.00 76.00 89 ILE A O 1
ATOM 740 N N . THR A 1 90 ? -15.814 -1.487 15.361 1.00 73.38 90 THR A N 1
ATOM 741 C CA . THR A 1 90 ? -16.804 -0.913 16.289 1.00 73.38 90 THR A CA 1
ATOM 742 C C . THR A 1 90 ? -16.308 0.415 16.853 1.00 73.38 90 THR A C 1
ATOM 744 O O . THR A 1 90 ? -17.046 1.399 16.864 1.00 73.38 90 THR A O 1
ATOM 747 N N . VAL A 1 91 ? -15.025 0.472 17.218 1.00 72.44 91 VAL A N 1
ATOM 748 C CA . VAL A 1 91 ? -14.331 1.711 17.582 1.00 72.44 91 VAL A CA 1
ATOM 749 C C . VAL A 1 91 ? -14.385 2.693 16.410 1.00 72.44 91 VAL A C 1
ATOM 751 O O . VAL A 1 91 ? -14.904 3.794 16.563 1.00 72.44 91 VAL A O 1
ATOM 754 N N . SER A 1 92 ? -13.985 2.281 15.205 1.00 69.38 92 SER A N 1
ATOM 755 C CA . SER A 1 92 ? -14.025 3.145 14.014 1.00 69.38 92 SER A CA 1
ATOM 756 C C . SER A 1 92 ? -15.425 3.689 13.697 1.00 69.38 92 SER A C 1
ATOM 758 O O . SER A 1 92 ? -15.556 4.853 13.338 1.00 69.38 92 SER A O 1
ATOM 760 N N . LYS A 1 93 ? -16.493 2.893 13.854 1.00 66.88 93 LYS A N 1
ATOM 761 C CA . LYS A 1 93 ? -17.891 3.330 13.662 1.00 66.88 93 LYS A CA 1
ATOM 762 C C . LYS A 1 93 ? -18.329 4.374 14.690 1.00 66.88 93 LYS A C 1
ATOM 764 O O . LYS A 1 93 ? -19.062 5.286 14.325 1.00 66.88 93 LYS A O 1
ATOM 769 N N . LYS A 1 94 ? -17.858 4.279 15.937 1.00 67.19 94 LYS A N 1
ATOM 770 C CA . LYS A 1 94 ? -18.124 5.284 16.980 1.00 67.19 94 LYS A CA 1
ATOM 771 C C . LYS A 1 94 ? -17.397 6.610 16.704 1.00 67.19 94 LYS A C 1
ATOM 773 O O . LYS A 1 94 ? -17.878 7.664 17.107 1.00 67.19 94 LYS A O 1
ATOM 778 N N . TYR A 1 95 ? -16.281 6.570 15.971 1.00 64.81 95 TYR A N 1
ATOM 779 C CA . TYR A 1 95 ? -15.458 7.733 15.624 1.00 64.81 95 TYR A CA 1
ATOM 780 C C . TYR A 1 95 ? -15.470 8.006 14.110 1.00 64.81 95 TYR A C 1
ATOM 782 O O . TYR A 1 95 ? -14.509 7.713 13.396 1.00 64.81 95 TYR A O 1
ATOM 790 N N . GLY A 1 96 ? -16.542 8.646 13.627 1.00 55.84 96 GLY A N 1
ATOM 791 C CA . GLY A 1 96 ? -16.758 8.992 12.211 1.00 55.84 96 GLY A CA 1
ATOM 792 C C . GLY A 1 96 ? -15.577 9.693 11.505 1.00 55.84 96 GLY A C 1
ATOM 793 O O . GLY A 1 96 ? -15.396 9.557 10.297 1.00 55.84 96 GLY A O 1
ATOM 794 N N . HIS A 1 97 ? -14.712 10.385 12.253 1.00 60.25 97 HIS A N 1
ATOM 795 C CA . HIS A 1 97 ? -13.537 11.090 11.725 1.00 60.25 97 HIS A CA 1
ATOM 796 C C . HIS A 1 97 ? -12.403 10.176 11.229 1.00 60.25 97 HIS A C 1
ATOM 798 O O . HIS A 1 97 ? -11.580 10.619 10.428 1.00 60.25 97 HIS A O 1
ATOM 804 N N . VAL A 1 98 ? -12.358 8.906 11.645 1.00 61.9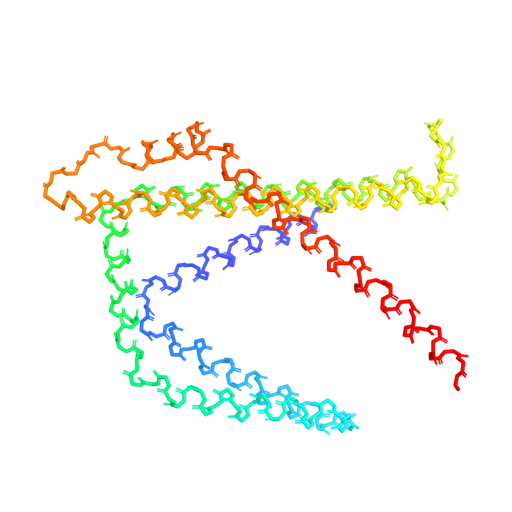4 98 VAL A N 1
ATOM 805 C CA . VAL A 1 98 ? -11.371 7.936 11.134 1.00 61.94 98 VAL A CA 1
ATOM 806 C C . VAL A 1 98 ? -11.639 7.620 9.657 1.00 61.94 98 VAL A C 1
ATOM 808 O O . VAL A 1 98 ? -10.699 7.481 8.875 1.00 61.94 98 VAL A O 1
ATOM 811 N N . TYR A 1 99 ? -12.912 7.612 9.242 1.00 60.56 99 TYR A N 1
ATOM 812 C CA . TYR A 1 99 ? -13.296 7.410 7.841 1.00 60.56 99 TYR A CA 1
ATOM 813 C C . TYR A 1 99 ? -12.805 8.534 6.936 1.00 60.56 99 TYR A C 1
ATOM 815 O O . TYR A 1 99 ? -12.354 8.266 5.826 1.00 60.56 99 TYR A O 1
ATOM 823 N N . LEU A 1 100 ? -12.841 9.771 7.429 1.00 64.00 100 LEU A N 1
ATOM 824 C CA . LEU A 1 100 ? -12.395 10.938 6.681 1.00 64.00 100 LEU A CA 1
ATOM 825 C C . LEU A 1 100 ? -10.870 10.927 6.493 1.00 64.00 100 LEU A C 1
ATOM 827 O O . LEU A 1 100 ? -10.396 11.221 5.402 1.00 64.00 100 LEU A O 1
ATOM 831 N N . VAL A 1 101 ? -10.097 10.489 7.494 1.00 66.56 101 VAL A N 1
ATOM 832 C CA . VAL A 1 101 ? -8.635 10.341 7.352 1.00 66.56 101 VAL A CA 1
ATOM 833 C C . VAL A 1 101 ? -8.260 9.229 6.378 1.00 66.56 101 VAL A C 1
ATOM 835 O O . VAL A 1 101 ? -7.400 9.444 5.528 1.00 66.56 101 VAL A O 1
ATOM 838 N N . SER A 1 102 ? -8.904 8.060 6.450 1.00 67.62 102 SER A N 1
ATOM 839 C CA . SER A 1 102 ? -8.644 6.990 5.476 1.00 67.62 102 SER A CA 1
ATOM 840 C C . SER A 1 102 ? -9.069 7.381 4.058 1.00 67.62 102 SER A C 1
ATOM 842 O O . SER A 1 102 ? -8.388 7.020 3.103 1.00 67.62 102 SER A O 1
ATOM 844 N N . PHE A 1 103 ? -10.164 8.131 3.914 1.00 68.69 103 PHE A N 1
ATOM 845 C CA . PHE A 1 103 ? -10.632 8.621 2.620 1.00 68.69 103 PHE A CA 1
ATOM 846 C C . PHE A 1 103 ? -9.675 9.658 2.022 1.00 68.69 103 PHE A C 1
ATOM 848 O O . PHE A 1 103 ? -9.250 9.505 0.881 1.00 68.69 103 PHE A O 1
ATOM 855 N N . ILE A 1 104 ? -9.263 10.660 2.806 1.00 73.44 104 ILE A N 1
ATOM 856 C CA . ILE A 1 104 ? -8.297 11.675 2.364 1.00 73.44 104 ILE A CA 1
ATOM 857 C C . ILE A 1 104 ? -6.941 11.036 2.056 1.00 73.44 104 ILE A C 1
ATOM 859 O O . ILE A 1 104 ? -6.361 11.324 1.014 1.00 73.44 104 ILE A O 1
ATOM 863 N N . GLY A 1 105 ? -6.451 10.131 2.909 1.00 71.56 105 GLY A N 1
ATOM 864 C CA . GLY A 1 105 ? -5.197 9.415 2.668 1.00 71.56 105 GLY A CA 1
ATOM 865 C C . GLY A 1 105 ? -5.232 8.582 1.384 1.00 71.56 105 GLY A C 1
ATOM 866 O O . GLY A 1 105 ? -4.277 8.609 0.611 1.00 71.56 105 GLY A O 1
ATOM 867 N N . GLY A 1 106 ? -6.352 7.902 1.114 1.00 73.31 106 GLY A N 1
ATOM 868 C CA . GLY A 1 106 ? -6.562 7.162 -0.132 1.00 73.31 106 GLY A CA 1
ATOM 869 C C . GLY A 1 106 ? -6.636 8.064 -1.366 1.00 73.31 106 GLY A C 1
ATOM 870 O O . GLY A 1 106 ? -6.058 7.734 -2.397 1.00 73.31 106 GLY A O 1
ATOM 871 N N . LEU A 1 107 ? -7.287 9.225 -1.256 1.00 78.12 107 LEU A N 1
ATOM 872 C CA . LEU A 1 107 ? -7.391 10.196 -2.348 1.00 78.12 107 LEU A CA 1
ATOM 873 C C . LEU A 1 107 ? -6.031 10.828 -2.671 1.00 78.12 107 LEU A C 1
ATOM 875 O O . LEU A 1 107 ? -5.6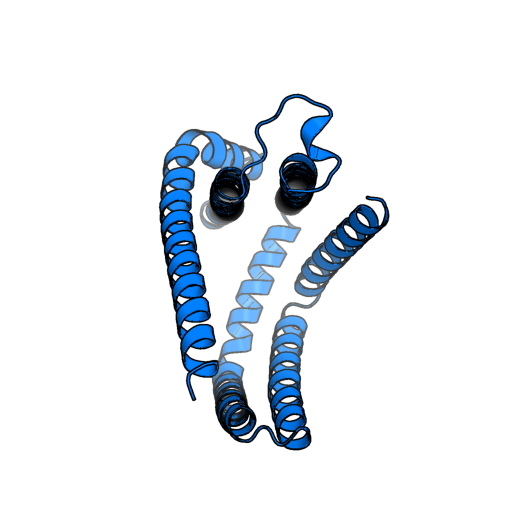70 10.928 -3.841 1.00 78.12 107 LEU A O 1
ATOM 879 N N . ILE A 1 108 ? -5.243 11.172 -1.649 1.00 80.44 108 ILE A N 1
ATOM 880 C CA . ILE A 1 108 ? -3.864 11.656 -1.814 1.00 80.44 108 ILE A CA 1
ATOM 881 C C . ILE A 1 108 ? -2.992 10.577 -2.467 1.00 80.44 108 ILE A C 1
ATOM 883 O O . ILE A 1 108 ? -2.245 10.885 -3.392 1.00 80.44 108 ILE A O 1
ATOM 887 N N . ALA A 1 109 ? -3.112 9.314 -2.042 1.00 78.06 109 ALA A N 1
ATOM 888 C CA . ALA A 1 109 ? -2.370 8.206 -2.647 1.00 78.06 109 ALA A CA 1
ATOM 889 C C . ALA A 1 109 ? -2.725 8.020 -4.131 1.00 78.06 109 ALA A C 1
ATOM 891 O O . ALA A 1 109 ? -1.836 7.873 -4.967 1.00 78.06 109 ALA A O 1
ATOM 892 N N . ALA A 1 110 ? -4.017 8.072 -4.468 1.00 76.75 110 ALA A N 1
ATOM 893 C CA . ALA A 1 110 ? -4.489 7.960 -5.845 1.00 76.75 110 ALA A CA 1
ATOM 894 C C . ALA A 1 110 ? -4.024 9.141 -6.711 1.00 76.75 110 ALA A C 1
ATOM 896 O O . ALA A 1 110 ? -3.546 8.934 -7.826 1.00 76.75 110 ALA A O 1
ATOM 897 N N . ALA A 1 111 ? -4.100 10.368 -6.188 1.00 79.50 111 ALA A N 1
ATOM 898 C CA . ALA A 1 111 ? -3.608 11.563 -6.867 1.00 79.50 111 ALA A CA 1
ATOM 899 C C . ALA A 1 111 ? -2.091 11.501 -7.100 1.00 79.50 111 ALA A C 1
ATOM 901 O O . ALA A 1 111 ? -1.622 11.829 -8.188 1.00 79.50 111 ALA A O 1
ATOM 902 N N . PHE A 1 112 ? -1.325 11.020 -6.117 1.00 80.12 112 PHE A N 1
ATOM 903 C CA . PHE A 1 112 ? 0.117 10.833 -6.254 1.00 80.12 112 PHE A CA 1
ATOM 904 C C . PHE A 1 112 ? 0.464 9.754 -7.292 1.00 80.12 112 PHE A C 1
ATOM 906 O O . PHE A 1 112 ? 1.347 9.961 -8.123 1.00 80.12 112 PHE A O 1
ATOM 913 N N . GLY A 1 113 ? -0.267 8.636 -7.312 1.00 79.44 113 GLY A N 1
ATOM 914 C CA . GLY A 1 113 ? -0.113 7.604 -8.341 1.00 79.44 113 GLY A CA 1
ATOM 915 C C . GLY A 1 113 ? -0.436 8.118 -9.749 1.00 79.44 113 GLY A C 1
ATOM 916 O O . GLY A 1 113 ? 0.295 7.837 -10.700 1.00 79.44 113 GLY A O 1
ATOM 917 N N . ALA A 1 114 ? -1.488 8.932 -9.882 1.00 78.50 114 ALA A N 1
ATOM 918 C CA . ALA A 1 114 ? -1.831 9.597 -11.135 1.00 78.50 114 ALA A CA 1
ATOM 919 C C . ALA A 1 114 ? -0.712 10.545 -11.587 1.00 78.50 114 ALA A C 1
ATOM 921 O O . ALA A 1 114 ? -0.258 10.456 -12.728 1.00 78.50 114 ALA A O 1
ATOM 922 N N . TRP A 1 115 ? -0.224 11.392 -10.676 1.00 81.12 115 TRP A N 1
ATOM 923 C CA . TRP A 1 115 ? 0.888 12.308 -10.924 1.00 81.12 115 TRP A CA 1
ATOM 924 C C . TRP A 1 115 ? 2.140 11.565 -11.397 1.00 81.12 115 TRP A C 1
ATOM 926 O O . TRP A 1 115 ? 2.715 11.929 -12.418 1.00 81.12 115 TRP A O 1
ATOM 936 N N . TYR A 1 116 ? 2.508 10.473 -10.723 1.00 80.88 116 TYR A N 1
ATOM 937 C CA . TYR A 1 116 ? 3.632 9.623 -11.114 1.00 80.88 116 TYR A CA 1
ATOM 938 C C . TYR A 1 116 ? 3.485 9.044 -12.529 1.00 80.88 116 TYR A C 1
ATOM 940 O O . TYR A 1 116 ? 4.433 9.051 -13.310 1.00 80.88 116 TYR A O 1
ATOM 948 N N . SER A 1 117 ? 2.295 8.562 -12.899 1.00 76.62 117 SER A N 1
ATOM 949 C CA . SER A 1 117 ? 2.086 8.036 -14.254 1.00 76.62 117 SER A CA 1
ATOM 950 C C . SER A 1 117 ? 2.270 9.115 -15.331 1.00 76.62 117 SER A C 1
ATOM 952 O O . SER A 1 117 ? 2.840 8.849 -16.388 1.00 76.62 117 SER A O 1
ATOM 954 N N . VAL A 1 118 ? 1.821 10.346 -15.049 1.00 80.50 118 VAL A N 1
ATOM 955 C CA . VAL A 1 118 ? 1.899 11.474 -15.978 1.00 80.50 118 VAL A CA 1
ATOM 956 C C . VAL A 1 118 ? 3.349 11.914 -16.125 1.00 80.50 118 VAL A C 1
ATOM 958 O O . VAL A 1 118 ? 3.795 12.141 -17.247 1.00 80.50 118 VAL A O 1
ATOM 961 N N . THR A 1 119 ? 4.108 11.979 -15.026 1.00 80.12 119 THR A N 1
ATOM 962 C CA . THR A 1 119 ? 5.534 12.326 -15.079 1.00 80.12 119 THR A CA 1
ATOM 963 C C . THR A 1 119 ? 6.349 11.269 -15.818 1.00 80.12 119 THR A C 1
ATOM 965 O O . THR A 1 119 ? 7.215 11.638 -16.607 1.00 80.12 119 THR A O 1
ATOM 968 N N . LEU A 1 120 ? 6.045 9.977 -15.655 1.00 76.25 120 LEU A N 1
ATOM 969 C CA . LEU A 1 120 ? 6.715 8.901 -16.393 1.00 76.25 120 LEU A CA 1
ATOM 970 C C . LEU A 1 120 ? 6.471 9.030 -17.907 1.00 76.25 120 LEU A C 1
ATOM 972 O O . LEU A 1 120 ? 7.423 9.057 -18.687 1.00 76.25 120 LEU A O 1
ATOM 976 N N . VAL A 1 121 ? 5.213 9.196 -18.331 1.00 77.25 121 VAL A N 1
ATOM 977 C CA . VAL A 1 121 ? 4.863 9.359 -19.756 1.00 77.25 121 VAL A CA 1
ATOM 978 C C . VAL A 1 121 ? 5.455 10.648 -20.341 1.00 77.25 121 VAL A C 1
ATOM 980 O O . VAL A 1 121 ? 5.962 10.638 -21.464 1.00 77.25 121 VAL A O 1
ATOM 983 N N . ALA A 1 122 ? 5.447 11.752 -19.591 1.00 75.31 122 ALA A N 1
ATOM 984 C CA . ALA A 1 122 ? 6.048 13.015 -20.022 1.00 75.31 122 ALA A CA 1
ATOM 985 C C . ALA A 1 122 ? 7.567 12.893 -20.217 1.00 75.31 122 ALA A C 1
ATOM 987 O O . ALA A 1 122 ? 8.114 13.407 -21.189 1.00 75.31 122 ALA A O 1
ATOM 988 N N . VAL A 1 123 ? 8.254 12.172 -19.328 1.00 74.12 123 VAL A N 1
ATOM 989 C CA . VAL A 1 123 ? 9.690 11.903 -19.463 1.00 74.12 123 VAL A CA 1
ATOM 990 C C . VAL A 1 123 ? 9.982 11.012 -20.664 1.00 74.12 123 VAL A C 1
ATOM 992 O O . VAL A 1 123 ? 10.898 11.308 -21.427 1.00 74.12 123 VAL A O 1
ATOM 995 N N . TYR A 1 124 ? 9.191 9.963 -20.870 1.00 68.62 124 TYR A N 1
ATOM 996 C CA . TYR A 1 124 ? 9.382 9.050 -21.992 1.00 68.62 124 TYR A CA 1
ATOM 997 C C . TYR A 1 124 ? 9.202 9.772 -23.336 1.00 68.62 124 TYR A C 1
ATOM 999 O O . TYR A 1 124 ? 10.107 9.783 -24.162 1.00 68.62 124 TYR A O 1
ATOM 1007 N N . THR A 1 125 ? 8.092 10.496 -23.505 1.00 70.25 125 THR A N 1
ATOM 1008 C CA . THR A 1 125 ? 7.772 11.223 -24.749 1.00 70.25 125 THR A CA 1
ATOM 1009 C C . THR A 1 125 ? 8.713 12.391 -25.053 1.00 70.25 125 THR A C 1
ATOM 1011 O O . THR A 1 125 ? 8.949 12.699 -26.220 1.00 70.25 125 THR A O 1
ATOM 1014 N N . ARG A 1 126 ? 9.270 13.055 -24.030 1.00 65.75 126 ARG A N 1
ATOM 1015 C CA . ARG A 1 126 ? 10.167 14.210 -24.211 1.00 65.75 126 ARG A CA 1
ATOM 1016 C C . ARG A 1 126 ? 11.594 13.812 -24.589 1.00 65.75 126 ARG A C 1
ATOM 1018 O O . ARG A 1 126 ? 12.276 14.613 -25.228 1.00 65.75 126 ARG A O 1
ATOM 1025 N N . TRP A 1 127 ? 12.045 12.636 -24.157 1.00 62.34 127 TRP A N 1
ATOM 1026 C CA . TRP A 1 127 ? 13.456 12.251 -24.192 1.00 62.34 127 TRP A CA 1
ATOM 1027 C C . TRP A 1 127 ? 13.738 10.946 -24.965 1.00 62.34 127 TRP A C 1
ATOM 1029 O O . TRP A 1 127 ? 14.908 10.582 -25.114 1.00 62.34 127 TRP A O 1
ATOM 1039 N N . GLU A 1 128 ? 12.718 10.251 -25.486 1.00 59.84 128 GLU A N 1
ATOM 1040 C CA . GLU A 1 128 ? 12.915 9.142 -26.429 1.00 59.84 128 GLU A CA 1
ATOM 1041 C C . GLU A 1 128 ? 13.555 9.619 -27.746 1.00 59.84 128 GLU A C 1
ATOM 1043 O O . GLU A 1 128 ? 13.165 10.664 -28.277 1.00 59.84 128 GLU A O 1
ATOM 1048 N N . PRO A 1 129 ? 14.487 8.842 -28.334 1.00 54.44 129 PRO A N 1
ATOM 1049 C CA . PRO A 1 129 ? 15.055 9.127 -29.647 1.00 54.44 129 PRO A CA 1
ATOM 1050 C C . PRO A 1 129 ? 14.037 8.811 -30.755 1.00 54.44 129 PRO A C 1
ATOM 1052 O O . PRO A 1 129 ? 14.135 7.810 -31.457 1.00 54.44 129 PRO A O 1
ATOM 1055 N N . SER A 1 130 ? 13.038 9.676 -30.890 1.00 56.50 130 SER A N 1
ATOM 1056 C CA . SER A 1 130 ? 12.119 9.760 -32.025 1.00 56.50 130 SER A CA 1
ATOM 1057 C C . SER A 1 130 ? 12.507 10.963 -32.905 1.00 56.50 130 SER A C 1
ATOM 1059 O O . SER A 1 130 ? 13.140 11.901 -32.407 1.00 56.50 130 SER A O 1
ATOM 1061 N N . PRO A 1 131 ? 12.144 10.995 -34.202 1.00 56.44 131 PRO A N 1
ATOM 1062 C CA . PRO A 1 131 ? 12.497 12.099 -35.110 1.00 56.44 131 PRO A CA 1
ATOM 1063 C C . PRO A 1 131 ? 11.999 13.488 -34.649 1.00 56.44 131 PRO A C 1
ATOM 1065 O O . PRO A 1 131 ? 12.512 14.511 -35.093 1.00 56.44 131 PRO A O 1
ATOM 1068 N N . SER A 1 132 ? 11.054 13.543 -33.708 1.00 56.56 132 SER A N 1
ATOM 1069 C CA . SER A 1 132 ? 10.517 14.751 -33.064 1.00 56.56 132 SER A CA 1
ATOM 1070 C C . SER A 1 132 ? 11.358 15.313 -31.904 1.00 56.56 132 SER A C 1
ATOM 1072 O O . SER A 1 132 ? 11.044 16.387 -31.390 1.00 56.56 132 SER A O 1
ATOM 1074 N N . CYS A 1 133 ? 12.430 14.638 -31.476 1.00 55.69 133 CYS A N 1
ATOM 1075 C CA . CYS A 1 133 ? 13.199 15.030 -30.287 1.00 55.69 133 CYS A CA 1
ATOM 1076 C C . CYS A 1 133 ? 13.993 16.353 -30.467 1.00 55.69 133 CYS A C 1
ATOM 1078 O O . CYS A 1 133 ? 14.280 17.054 -29.494 1.00 55.69 133 CYS A O 1
ATOM 1080 N N . ASN A 1 134 ? 14.243 16.773 -31.715 1.00 53.66 134 ASN A N 1
ATOM 1081 C CA . ASN A 1 134 ? 14.963 18.011 -32.050 1.00 53.66 134 ASN A CA 1
ATOM 1082 C C . ASN A 1 134 ? 14.099 19.289 -32.090 1.00 53.66 134 ASN A C 1
ATOM 1084 O O . ASN A 1 134 ? 14.650 20.378 -32.224 1.00 53.66 134 ASN A O 1
ATOM 1088 N N . ALA A 1 135 ? 12.773 19.209 -31.935 1.00 55.25 135 ALA A N 1
ATOM 1089 C CA . ALA A 1 135 ? 11.893 20.374 -32.109 1.00 55.25 135 ALA A CA 1
ATOM 1090 C C . ALA A 1 135 ? 11.961 21.417 -30.967 1.00 55.25 135 ALA A C 1
ATOM 1092 O O . ALA A 1 135 ? 11.382 22.492 -31.085 1.00 55.25 135 ALA A O 1
ATOM 1093 N N . ALA A 1 136 ? 12.650 21.125 -29.856 1.00 52.16 136 ALA A N 1
ATOM 1094 C CA . ALA A 1 136 ? 12.674 22.004 -28.680 1.00 52.16 136 ALA A CA 1
ATOM 1095 C C . ALA A 1 136 ? 14.011 21.998 -27.906 1.00 52.16 136 ALA A C 1
ATOM 1097 O O . ALA A 1 136 ? 14.004 22.058 -26.675 1.00 52.16 136 ALA A O 1
ATOM 1098 N N . GLY A 1 137 ? 15.150 21.865 -28.599 1.00 51.84 137 GLY A N 1
ATOM 1099 C CA . GLY A 1 137 ? 16.488 22.162 -28.048 1.00 51.84 137 GLY A CA 1
ATOM 1100 C C . GLY A 1 137 ? 16.976 21.302 -26.868 1.00 51.84 137 GLY A C 1
ATOM 1101 O O . GLY A 1 137 ? 17.886 21.711 -26.152 1.00 51.84 137 GLY A O 1
ATOM 1102 N N . GLY A 1 138 ? 16.387 20.127 -26.627 1.00 54.09 138 GLY A N 1
ATOM 1103 C CA . GLY A 1 138 ? 16.787 19.226 -25.541 1.00 54.09 138 GLY A CA 1
ATOM 1104 C C . GLY A 1 138 ? 17.704 18.116 -26.047 1.00 54.09 138 GLY A C 1
ATOM 1105 O O . GLY A 1 138 ? 17.320 17.376 -26.941 1.00 54.09 138 GLY A O 1
ATOM 1106 N N . GLY A 1 139 ? 18.905 17.971 -25.478 1.00 56.19 139 GLY A N 1
ATOM 1107 C CA . GLY A 1 139 ? 19.847 16.919 -25.879 1.00 56.19 139 GLY A CA 1
ATOM 1108 C C . GLY A 1 139 ? 19.314 15.512 -25.583 1.00 56.19 139 GLY A C 1
ATOM 1109 O O . GLY A 1 139 ? 19.355 15.068 -24.433 1.00 56.19 139 GLY A O 1
ATOM 1110 N N . CYS A 1 140 ? 18.841 14.827 -26.620 1.00 56.91 140 CYS A N 1
ATOM 1111 C CA . CYS A 1 140 ? 18.278 13.479 -26.584 1.00 56.91 140 CYS A CA 1
ATOM 1112 C C . CYS A 1 140 ? 19.371 12.457 -26.248 1.00 56.91 140 CYS A C 1
ATOM 1114 O O . CYS A 1 140 ? 20.289 12.233 -27.032 1.00 56.91 140 CYS A O 1
ATOM 1116 N N . SER A 1 141 ? 19.309 11.846 -25.064 1.00 63.94 141 SER A N 1
ATOM 1117 C CA . SER A 1 141 ? 20.280 10.834 -24.639 1.00 63.94 141 SER A CA 1
ATOM 1118 C C . SER A 1 141 ? 19.584 9.739 -23.845 1.00 63.94 141 SER A C 1
ATOM 1120 O O . SER A 1 141 ? 18.939 10.021 -22.833 1.00 63.94 141 SER A O 1
ATOM 1122 N N . LYS A 1 142 ? 19.771 8.480 -24.266 1.00 63.28 142 LYS A N 1
ATOM 1123 C CA . LYS A 1 142 ? 19.233 7.308 -23.560 1.00 63.28 142 LYS A CA 1
ATOM 1124 C C . LYS A 1 142 ? 19.693 7.258 -22.098 1.00 63.28 142 LYS A C 1
ATOM 1126 O O . LYS A 1 142 ? 18.903 6.902 -21.231 1.00 63.28 142 LYS A O 1
ATOM 1131 N N . GLY A 1 143 ? 20.915 7.711 -21.802 1.00 67.75 143 GLY A N 1
ATOM 1132 C CA . GLY A 1 143 ? 21.432 7.782 -20.430 1.00 67.75 143 GLY A CA 1
ATOM 1133 C C . GLY A 1 143 ? 20.668 8.768 -19.538 1.00 67.75 143 GLY A C 1
ATOM 1134 O O . GLY A 1 143 ? 20.405 8.467 -18.376 1.00 67.75 143 GLY A O 1
ATOM 1135 N N . LYS A 1 144 ? 20.231 9.912 -20.086 1.00 68.56 144 LYS A N 1
ATOM 1136 C CA . LYS A 1 144 ? 19.412 10.889 -19.346 1.00 68.56 144 LYS A CA 1
ATOM 1137 C C . LYS A 1 144 ? 18.011 10.352 -19.059 1.00 68.56 144 LYS A C 1
ATOM 1139 O O . LYS A 1 144 ? 17.514 10.546 -17.956 1.00 68.56 144 LYS A O 1
ATOM 1144 N N . VAL A 1 145 ? 17.406 9.642 -20.016 1.00 70.62 145 VAL A N 1
ATOM 1145 C CA . VAL A 1 145 ? 16.100 8.979 -19.835 1.00 70.62 145 VAL A CA 1
ATOM 1146 C C . VAL A 1 145 ? 16.171 7.956 -18.711 1.00 70.62 145 VAL A C 1
ATOM 1148 O O . VAL A 1 145 ? 15.363 8.000 -17.788 1.00 70.62 145 VAL A O 1
ATOM 1151 N N . ILE A 1 146 ? 17.164 7.066 -18.769 1.00 73.56 146 ILE A N 1
ATOM 1152 C CA . ILE A 1 146 ? 17.345 6.003 -17.781 1.00 73.56 146 ILE A CA 1
ATOM 1153 C C . ILE A 1 146 ? 17.584 6.615 -16.398 1.00 73.56 146 ILE A C 1
ATOM 1155 O O . ILE A 1 146 ? 16.869 6.277 -15.460 1.00 73.56 146 ILE A O 1
ATOM 1159 N N . GLY A 1 147 ? 18.503 7.581 -16.276 1.00 75.56 147 GLY A N 1
ATOM 1160 C CA . GLY A 1 147 ? 18.769 8.261 -15.005 1.00 75.56 147 GLY A CA 1
ATOM 1161 C C . GLY A 1 147 ? 17.534 8.958 -14.423 1.00 75.56 147 GLY A C 1
ATOM 1162 O O . GLY A 1 147 ? 17.273 8.856 -13.224 1.00 75.56 147 GLY A O 1
ATOM 1163 N N . LEU A 1 148 ? 16.728 9.611 -15.266 1.00 76.88 148 LEU A N 1
ATOM 1164 C CA . LEU A 1 148 ? 15.522 10.309 -14.824 1.00 76.88 148 LEU A CA 1
ATOM 1165 C C . LEU A 1 148 ? 14.409 9.333 -14.406 1.00 76.88 148 LEU A C 1
ATOM 1167 O O . LEU A 1 148 ? 13.752 9.563 -13.395 1.00 76.88 148 LEU A O 1
ATOM 1171 N N . ILE A 1 149 ? 14.229 8.217 -15.121 1.00 77.75 149 ILE A N 1
ATOM 1172 C CA . ILE A 1 149 ? 13.270 7.163 -14.748 1.00 77.75 149 ILE A CA 1
ATOM 1173 C C . ILE A 1 149 ? 13.677 6.506 -13.424 1.00 77.75 149 ILE A C 1
ATOM 1175 O O . ILE A 1 149 ? 12.834 6.313 -12.548 1.00 77.75 149 ILE A O 1
ATOM 1179 N N . VAL A 1 150 ? 14.963 6.204 -13.245 1.00 78.31 150 VAL A N 1
ATOM 1180 C CA . VAL A 1 150 ? 15.527 5.638 -12.007 1.00 78.31 150 VAL A CA 1
ATOM 1181 C C . VAL A 1 150 ? 15.303 6.588 -10.824 1.00 78.31 150 VAL A C 1
ATOM 1183 O O . VAL A 1 150 ? 14.848 6.167 -9.762 1.00 78.31 150 VAL A O 1
ATOM 1186 N N . PHE A 1 151 ? 15.527 7.889 -11.009 1.00 80.06 151 PHE A N 1
ATOM 1187 C CA . PHE A 1 151 ? 15.264 8.881 -9.966 1.00 80.06 151 PHE A CA 1
ATOM 1188 C C . PHE A 1 151 ? 13.766 9.017 -9.641 1.00 80.06 151 PHE A C 1
ATOM 1190 O O . PHE A 1 151 ? 13.380 9.021 -8.472 1.00 80.06 151 PHE A O 1
ATOM 1197 N N . ILE A 1 152 ? 12.904 9.092 -10.660 1.00 80.69 152 ILE A N 1
ATOM 1198 C CA . ILE A 1 152 ? 11.450 9.240 -10.484 1.00 80.69 152 ILE A CA 1
ATOM 1199 C C . ILE A 1 152 ? 10.837 7.993 -9.831 1.00 80.69 152 ILE A C 1
ATOM 1201 O O . ILE A 1 152 ? 9.970 8.116 -8.967 1.00 80.69 152 ILE A O 1
ATOM 1205 N N . THR A 1 153 ? 11.297 6.794 -10.199 1.00 78.69 153 THR A N 1
ATOM 1206 C CA . THR A 1 153 ? 10.882 5.533 -9.559 1.00 78.69 153 THR A CA 1
ATOM 1207 C C . THR A 1 153 ? 11.331 5.473 -8.101 1.00 78.69 153 THR A C 1
ATOM 1209 O O . THR A 1 153 ? 10.512 5.175 -7.234 1.00 78.69 153 THR A O 1
ATOM 1212 N N . PHE A 1 154 ? 12.577 5.842 -7.792 1.00 80.31 154 PHE A N 1
ATOM 1213 C CA . PHE A 1 154 ? 13.052 5.936 -6.410 1.00 80.31 154 PHE A CA 1
ATOM 1214 C C . PHE A 1 154 ? 12.214 6.914 -5.569 1.00 80.31 154 PHE A C 1
ATOM 1216 O O . PHE A 1 154 ? 11.741 6.565 -4.484 1.00 80.31 154 PHE A O 1
ATOM 1223 N N . ALA A 1 155 ? 11.969 8.119 -6.091 1.00 82.31 155 ALA A N 1
ATOM 1224 C CA . ALA A 1 155 ? 11.155 9.128 -5.420 1.00 82.31 155 ALA A CA 1
ATOM 1225 C C . ALA A 1 155 ? 9.711 8.646 -5.188 1.00 82.31 155 ALA A C 1
ATOM 1227 O O . ALA A 1 155 ? 9.129 8.910 -4.135 1.00 82.31 155 ALA A O 1
ATOM 1228 N N . MET A 1 156 ? 9.145 7.894 -6.136 1.00 81.31 156 MET A N 1
ATOM 1229 C CA . MET A 1 156 ? 7.822 7.286 -5.998 1.00 81.31 156 MET A CA 1
ATOM 1230 C C . MET A 1 156 ? 7.769 6.271 -4.856 1.00 81.31 156 MET A C 1
ATOM 1232 O O . MET A 1 156 ? 6.842 6.338 -4.045 1.00 81.31 156 MET A O 1
ATOM 1236 N N . TYR A 1 157 ? 8.746 5.364 -4.758 1.00 78.81 157 TYR A N 1
ATOM 1237 C CA . TYR A 1 157 ? 8.810 4.404 -3.652 1.00 78.81 157 TYR A CA 1
ATOM 1238 C C . TYR A 1 157 ? 8.932 5.110 -2.307 1.00 78.81 157 TYR A C 1
ATOM 1240 O O . TYR A 1 157 ? 8.197 4.790 -1.372 1.00 78.81 157 TYR A O 1
ATOM 1248 N N . TRP A 1 158 ? 9.797 6.121 -2.228 1.00 80.69 158 TRP A N 1
ATOM 1249 C CA . TRP A 1 158 ? 9.992 6.883 -1.002 1.00 80.69 158 TRP A CA 1
ATOM 1250 C C . TRP A 1 158 ? 8.717 7.587 -0.534 1.00 80.69 158 TRP A C 1
ATOM 1252 O O . TRP A 1 158 ? 8.311 7.421 0.618 1.00 80.69 158 TRP A O 1
ATOM 1262 N N . ILE A 1 159 ? 8.043 8.319 -1.426 1.00 79.69 159 ILE A N 1
ATOM 1263 C CA . ILE A 1 159 ? 6.817 9.050 -1.080 1.00 79.69 159 ILE A CA 1
ATOM 1264 C C . ILE A 1 159 ? 5.663 8.084 -0.780 1.00 79.69 159 ILE A C 1
ATOM 1266 O O . ILE A 1 159 ? 4.872 8.339 0.129 1.00 79.69 159 ILE A O 1
ATOM 1270 N N . SER A 1 160 ? 5.583 6.949 -1.480 1.00 79.94 160 SER A N 1
ATOM 1271 C CA . SER A 1 160 ? 4.553 5.931 -1.232 1.00 79.94 160 SER A CA 1
ATOM 1272 C C . SER A 1 160 ? 4.712 5.270 0.138 1.00 79.94 160 SER A C 1
ATOM 1274 O O . SER A 1 160 ? 3.726 5.115 0.863 1.00 79.94 160 SER A O 1
ATOM 1276 N N . GLU A 1 161 ? 5.940 4.912 0.528 1.00 82.12 161 GLU A N 1
ATOM 1277 C CA . GLU A 1 161 ? 6.210 4.372 1.866 1.00 82.12 161 GLU A CA 1
ATOM 1278 C C . GLU A 1 161 ? 6.010 5.430 2.953 1.00 82.12 161 GLU A C 1
ATOM 1280 O O . GLU A 1 161 ? 5.397 5.145 3.983 1.00 82.12 161 GLU A O 1
ATOM 1285 N N . TRP A 1 162 ? 6.414 6.677 2.697 1.00 84.88 162 TRP A N 1
ATOM 1286 C CA . TRP A 1 162 ? 6.158 7.785 3.615 1.00 84.88 162 TRP A CA 1
ATOM 1287 C C . TRP A 1 162 ? 4.663 7.995 3.856 1.00 84.88 162 TRP A C 1
ATOM 1289 O O . TRP A 1 162 ? 4.231 8.103 5.008 1.00 84.88 162 TRP A O 1
ATOM 1299 N N . LEU A 1 163 ? 3.851 7.993 2.798 1.00 82.25 163 LEU A N 1
ATOM 1300 C CA . LEU A 1 163 ? 2.407 8.159 2.909 1.00 82.25 163 LEU A CA 1
ATOM 1301 C C . LEU A 1 163 ? 1.770 6.993 3.680 1.00 82.25 163 LEU A C 1
ATOM 1303 O O . LEU A 1 163 ? 0.972 7.222 4.592 1.00 82.25 163 LEU A O 1
ATOM 1307 N N . LYS A 1 164 ? 2.160 5.749 3.372 1.00 79.75 164 LYS A N 1
ATOM 1308 C CA . LYS A 1 164 ? 1.675 4.543 4.062 1.00 79.75 164 LYS A CA 1
ATOM 1309 C C . LYS A 1 164 ? 1.995 4.587 5.558 1.00 79.75 164 LYS A C 1
ATOM 1311 O O . LYS A 1 164 ? 1.102 4.384 6.384 1.00 79.75 164 LYS A O 1
ATOM 1316 N N . ASN A 1 165 ? 3.236 4.916 5.907 1.00 84.31 165 ASN A N 1
ATOM 1317 C CA . ASN A 1 165 ? 3.688 5.008 7.293 1.00 84.31 165 ASN A CA 1
ATOM 1318 C C . ASN A 1 165 ? 3.008 6.163 8.037 1.00 84.31 165 ASN A C 1
ATOM 1320 O O . ASN A 1 165 ? 2.585 5.998 9.181 1.00 84.31 165 ASN A O 1
ATOM 1324 N N . THR A 1 166 ? 2.810 7.305 7.377 1.00 80.94 166 THR A N 1
ATOM 1325 C CA . THR A 1 166 ? 2.105 8.460 7.953 1.00 80.94 166 THR A CA 1
ATOM 1326 C C . THR A 1 166 ? 0.648 8.124 8.273 1.00 80.94 166 THR A C 1
ATOM 1328 O O . THR A 1 166 ? 0.164 8.429 9.369 1.00 80.94 166 THR A O 1
ATOM 1331 N N . ILE A 1 167 ? -0.052 7.446 7.358 1.00 79.31 167 ILE A N 1
ATOM 1332 C CA . ILE A 1 167 ? -1.422 6.968 7.589 1.00 79.31 167 ILE A CA 1
ATOM 1333 C C . ILE A 1 167 ? -1.438 5.966 8.751 1.00 79.31 167 ILE A C 1
ATOM 1335 O O . ILE A 1 167 ? -2.276 6.086 9.646 1.00 79.31 167 ILE A O 1
ATOM 1339 N N . HIS A 1 168 ? -0.493 5.023 8.782 1.00 81.69 168 HIS A N 1
ATOM 1340 C CA . HIS A 1 168 ? -0.406 4.011 9.832 1.00 81.69 168 HIS A CA 1
ATOM 1341 C C . HIS A 1 168 ? -0.210 4.629 11.224 1.00 81.69 168 HIS A C 1
ATOM 1343 O O . HIS A 1 168 ? -0.990 4.353 12.132 1.00 81.69 168 HIS A O 1
ATOM 1349 N N . VAL A 1 169 ? 0.764 5.530 11.387 1.00 81.38 169 VAL A N 1
ATOM 1350 C CA . VAL A 1 169 ? 1.031 6.215 12.665 1.00 81.38 169 VAL A CA 1
ATOM 1351 C C . VAL A 1 169 ? -0.155 7.083 13.094 1.00 81.38 169 VAL A C 1
ATOM 1353 O O . VAL A 1 169 ? -0.513 7.102 14.273 1.00 81.38 169 VAL A O 1
ATOM 1356 N N . THR A 1 170 ? -0.814 7.758 12.148 1.00 78.25 170 THR A N 1
ATOM 1357 C CA . THR A 1 170 ? -2.005 8.569 12.442 1.00 78.25 170 THR A CA 1
ATOM 1358 C C . THR A 1 170 ? -3.145 7.704 12.980 1.00 78.25 170 THR A C 1
ATOM 1360 O O . THR A 1 170 ? -3.763 8.057 13.985 1.00 78.25 170 THR A O 1
ATOM 1363 N N . ILE A 1 171 ? -3.404 6.553 12.351 1.00 76.44 171 ILE A N 1
ATOM 1364 C CA . ILE A 1 171 ? -4.449 5.612 12.771 1.00 76.44 171 ILE A CA 1
ATOM 1365 C C . ILE A 1 171 ? -4.101 4.993 14.132 1.00 76.44 171 ILE A C 1
ATOM 1367 O O . ILE A 1 171 ? -4.936 5.011 15.038 1.00 76.44 171 ILE A O 1
ATOM 1371 N N . SER A 1 172 ? -2.867 4.517 14.314 1.00 80.19 172 SER A N 1
ATOM 1372 C CA . SER A 1 172 ? -2.391 3.956 15.585 1.00 80.19 172 SER A CA 1
ATOM 1373 C C . SER A 1 172 ? -2.483 4.968 16.730 1.00 80.19 172 SER A C 1
ATOM 1375 O O . SER A 1 172 ? -2.881 4.609 17.835 1.00 80.19 172 SER A O 1
ATOM 1377 N N . GLY A 1 173 ? -2.224 6.254 16.468 1.00 74.12 173 GLY A N 1
ATOM 1378 C CA . GLY A 1 173 ? -2.405 7.326 17.449 1.00 74.12 173 GLY A CA 1
ATOM 1379 C C . GLY A 1 173 ? -3.862 7.534 17.885 1.00 74.12 173 GLY A C 1
ATOM 1380 O O . GLY A 1 173 ? -4.111 7.850 19.048 1.00 74.12 173 GLY A O 1
ATOM 1381 N N . VAL A 1 174 ? -4.834 7.325 16.988 1.00 74.94 174 VAL A N 1
ATOM 1382 C CA . VAL A 1 174 ? -6.267 7.383 17.332 1.00 74.94 174 VAL A CA 1
ATOM 1383 C C . VAL A 1 174 ? -6.678 6.179 18.180 1.00 74.94 174 VAL A C 1
ATOM 1385 O O . VAL A 1 174 ? -7.371 6.353 19.182 1.00 74.94 174 VAL A O 1
ATOM 1388 N N . TYR A 1 175 ? -6.218 4.977 17.825 1.00 74.81 175 TYR A N 1
ATOM 1389 C CA . TYR A 1 175 ? -6.468 3.776 18.628 1.00 74.81 175 TYR A CA 1
ATOM 1390 C C . TYR A 1 175 ? -5.788 3.839 20.001 1.00 74.81 175 TYR A C 1
ATOM 1392 O O . TYR A 1 175 ? -6.387 3.421 20.988 1.00 74.81 175 TYR A O 1
ATOM 1400 N N . GLY A 1 176 ? -4.595 4.432 20.095 1.00 74.81 176 GLY A N 1
ATOM 1401 C CA . GLY A 1 176 ? -3.926 4.693 21.370 1.00 74.81 176 GLY A CA 1
ATOM 1402 C C . GLY A 1 176 ? -4.741 5.624 22.272 1.00 74.81 176 GLY A C 1
ATOM 1403 O O . GLY A 1 176 ? -4.957 5.315 23.439 1.00 74.81 176 GLY A O 1
ATOM 1404 N N . ALA A 1 177 ? -5.285 6.718 21.727 1.00 74.44 177 ALA A N 1
ATOM 1405 C CA . ALA A 1 177 ? -6.167 7.611 22.485 1.00 74.44 177 ALA A CA 1
ATOM 1406 C C . ALA A 1 177 ? -7.447 6.905 22.978 1.00 74.44 177 ALA A C 1
ATOM 1408 O O . ALA A 1 177 ? -7.946 7.218 24.056 1.00 74.44 177 ALA A O 1
ATOM 1409 N N . TRP A 1 178 ? -7.958 5.928 22.221 1.00 71.94 178 TRP A N 1
ATOM 1410 C CA . TRP A 1 178 ? -9.104 5.106 22.631 1.00 71.94 178 TRP A CA 1
ATOM 1411 C C . TRP A 1 178 ? -8.761 4.133 23.748 1.00 71.94 178 TRP A C 1
ATOM 1413 O O . TRP A 1 178 ? -9.522 4.026 24.706 1.00 71.94 178 TRP A O 1
ATOM 1423 N N . TYR A 1 179 ? -7.603 3.483 23.652 1.00 76.00 179 TYR A N 1
ATOM 1424 C CA . TYR A 1 179 ? -7.136 2.550 24.667 1.00 76.00 179 TYR A CA 1
ATOM 1425 C C . TYR A 1 179 ? -6.900 3.241 26.020 1.00 76.00 179 TYR A C 1
ATOM 1427 O O . TYR A 1 179 ? -7.337 2.739 27.051 1.00 76.00 179 TYR A O 1
ATOM 1435 N N . PHE A 1 180 ? -6.264 4.418 26.022 1.00 76.75 180 PHE A N 1
ATOM 1436 C CA . PHE A 1 180 ? -5.899 5.127 27.257 1.00 76.75 180 PHE A CA 1
ATOM 1437 C C . PHE A 1 180 ? -6.981 6.074 27.800 1.00 76.75 180 PHE A C 1
ATOM 1439 O O . PHE A 1 180 ? -6.878 6.533 28.936 1.00 76.75 180 PHE A O 1
ATOM 1446 N N . SER A 1 181 ? -8.020 6.411 27.031 1.00 72.81 181 SER A N 1
ATOM 1447 C CA . SER A 1 181 ? -9.099 7.302 27.495 1.00 72.81 181 SER A CA 1
ATOM 1448 C C . SER A 1 181 ? -10.476 6.897 26.947 1.00 72.81 181 SER A C 1
ATOM 1450 O O . SER A 1 181 ? -11.104 7.664 26.213 1.00 72.81 181 SER A O 1
ATOM 1452 N N . PRO A 1 182 ? -10.995 5.709 27.320 1.00 65.00 182 PRO A N 1
ATOM 1453 C CA . PRO A 1 182 ? -12.254 5.186 26.782 1.00 65.00 182 PRO A CA 1
ATOM 1454 C C . PRO A 1 182 ? -13.501 5.986 27.205 1.00 65.00 182 PRO A C 1
ATOM 1456 O O . PRO A 1 182 ? -14.477 6.018 26.455 1.00 65.00 182 PRO A O 1
ATOM 1459 N N . HIS A 1 183 ? -13.470 6.648 28.371 1.00 61.28 183 HIS A N 1
ATOM 1460 C CA . HIS A 1 183 ? -14.620 7.367 28.947 1.00 61.28 183 HIS A CA 1
ATOM 1461 C C . HIS A 1 183 ? -14.590 8.891 28.744 1.00 61.28 183 HIS A C 1
ATOM 1463 O O . HIS A 1 183 ? -15.648 9.510 28.740 1.00 61.28 183 HIS A O 1
ATOM 1469 N N . ASN A 1 184 ? -13.413 9.500 28.547 1.00 59.16 184 ASN A N 1
ATOM 1470 C CA . ASN A 1 184 ? -13.275 10.956 28.422 1.00 59.16 184 ASN A CA 1
ATOM 1471 C C . ASN A 1 184 ? -12.374 11.317 27.234 1.00 59.16 184 ASN A C 1
ATOM 1473 O O . ASN A 1 184 ? -11.205 11.672 27.370 1.00 59.16 184 ASN A O 1
ATOM 1477 N N . PHE A 1 185 ? -12.915 11.118 26.035 1.00 57.97 185 PHE A N 1
ATOM 1478 C CA . PHE A 1 185 ? -12.142 11.196 24.803 1.00 57.97 185 PHE A CA 1
ATOM 1479 C C . PHE A 1 185 ? -11.915 12.660 24.381 1.00 57.97 185 PHE A C 1
ATOM 1481 O O . PHE A 1 185 ? -12.888 13.411 24.248 1.00 57.97 185 PHE A O 1
ATOM 1488 N N . PRO A 1 186 ? -10.669 13.095 24.111 1.00 57.53 186 PRO A N 1
ATOM 1489 C CA . PRO A 1 186 ? -10.405 14.473 23.718 1.00 57.53 186 PRO A CA 1
ATOM 1490 C C . PRO A 1 186 ? -11.046 14.789 22.357 1.00 57.53 186 PRO A C 1
ATOM 1492 O O . PRO A 1 186 ? -10.801 14.107 21.354 1.00 57.53 186 PRO A O 1
ATOM 1495 N N . ARG A 1 187 ? -11.862 15.855 22.309 1.00 54.56 187 ARG A N 1
ATOM 1496 C CA . ARG A 1 187 ? -12.457 16.391 21.07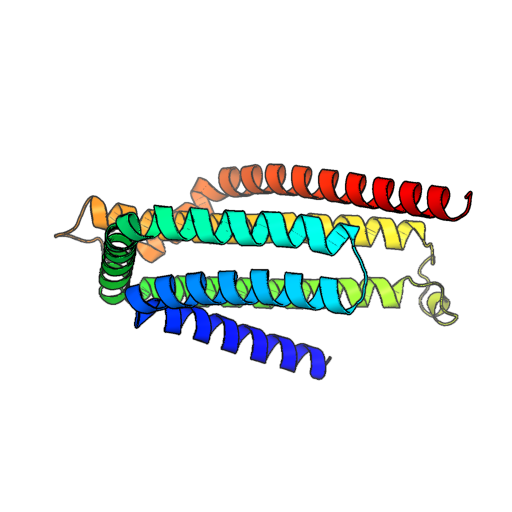2 1.00 54.56 187 ARG A CA 1
ATOM 1497 C C . ARG A 1 187 ? -11.336 16.721 20.077 1.00 54.56 187 ARG A C 1
ATOM 1499 O O . ARG A 1 187 ? -10.593 17.677 20.261 1.00 54.56 187 ARG A O 1
ATOM 1506 N N . GLY A 1 188 ? -11.204 15.911 19.024 1.00 59.72 188 GLY A N 1
ATOM 1507 C CA . GLY A 1 188 ? -10.209 16.114 17.965 1.00 59.72 188 GLY A CA 1
ATOM 1508 C C . GLY A 1 188 ? -8.957 15.232 18.029 1.00 59.72 188 GLY A C 1
ATOM 1509 O O . GLY A 1 188 ? -7.965 15.584 17.391 1.00 59.72 188 GLY A O 1
ATOM 1510 N N . ALA A 1 189 ? -8.982 14.082 18.716 1.00 61.22 189 ALA A N 1
ATOM 1511 C CA . ALA A 1 189 ? -7.845 13.147 18.755 1.00 61.22 189 ALA A CA 1
ATOM 1512 C C . ALA A 1 189 ? -7.289 12.791 17.361 1.00 61.22 189 ALA A C 1
ATOM 1514 O O . ALA A 1 189 ? -6.079 12.691 17.194 1.00 61.22 189 ALA A O 1
ATOM 1515 N N . THR A 1 190 ? -8.148 12.689 16.342 1.00 60.59 190 THR A N 1
ATOM 1516 C CA . THR A 1 190 ? -7.755 12.448 14.945 1.00 60.59 190 THR A CA 1
ATOM 1517 C C . THR A 1 190 ? -6.940 13.600 14.352 1.00 60.59 190 THR A C 1
ATOM 1519 O O . THR A 1 190 ? -5.900 13.370 13.740 1.00 60.59 190 THR A O 1
ATOM 1522 N N . ARG A 1 191 ? -7.361 14.852 14.577 1.00 59.59 191 ARG A N 1
ATOM 1523 C CA . ARG A 1 191 ? -6.645 16.044 14.092 1.00 59.59 191 ARG A CA 1
ATOM 1524 C C . ARG A 1 191 ? -5.358 16.279 14.885 1.00 59.59 191 ARG A C 1
ATOM 1526 O O . ARG A 1 191 ? -4.351 16.671 14.309 1.00 59.59 191 ARG A O 1
ATOM 1533 N N . GLY A 1 192 ? -5.374 15.988 16.186 1.00 61.28 192 GLY A N 1
ATOM 1534 C CA . GLY A 1 192 ? -4.191 16.023 17.046 1.00 61.28 192 GLY A CA 1
ATOM 1535 C C . GLY A 1 192 ? -3.159 14.954 16.678 1.00 61.28 192 GLY A C 1
ATOM 1536 O O . GLY A 1 192 ? -1.973 15.259 16.614 1.00 61.28 192 GLY A O 1
ATOM 1537 N N . ALA A 1 193 ? -3.595 13.729 16.375 1.00 64.75 193 ALA A N 1
ATOM 1538 C CA . ALA A 1 193 ? -2.723 12.652 15.909 1.00 64.75 193 ALA A CA 1
ATOM 1539 C C . ALA A 1 193 ? -2.125 12.965 14.531 1.00 64.75 193 ALA A C 1
ATOM 1541 O O . ALA A 1 193 ? -0.914 12.850 14.371 1.00 64.75 193 ALA A O 1
ATOM 1542 N N . ALA A 1 194 ? -2.936 13.447 13.582 1.00 63.00 194 ALA A N 1
ATOM 1543 C CA . ALA A 1 194 ? -2.459 13.856 12.261 1.00 63.00 194 ALA A CA 1
ATOM 1544 C C . ALA A 1 194 ? -1.476 15.034 12.342 1.00 63.00 194 ALA A C 1
ATOM 1546 O O . ALA A 1 194 ? -0.422 14.993 11.716 1.00 63.00 194 ALA A O 1
ATOM 1547 N N . LYS A 1 195 ? -1.764 16.052 13.170 1.00 67.44 195 LYS A N 1
ATOM 1548 C CA . LYS A 1 195 ? -0.839 17.169 13.412 1.00 67.44 195 LYS A CA 1
ATOM 1549 C C . LYS A 1 195 ? 0.484 16.656 13.975 1.00 67.44 195 LYS A C 1
ATOM 1551 O O . LYS A 1 195 ? 1.525 16.990 13.436 1.00 67.44 195 LYS A O 1
ATOM 1556 N N . ARG A 1 196 ? 0.461 15.800 15.004 1.00 66.62 196 ARG A N 1
ATOM 1557 C CA . ARG A 1 196 ? 1.695 15.246 15.588 1.00 66.62 196 ARG A CA 1
ATOM 1558 C C . ARG A 1 196 ? 2.495 14.395 14.600 1.00 66.62 196 ARG A C 1
ATOM 1560 O O . ARG A 1 196 ? 3.715 14.528 14.567 1.00 66.62 196 ARG A O 1
ATOM 1567 N N . ALA A 1 197 ? 1.820 13.584 13.785 1.00 66.19 197 ALA A N 1
ATOM 1568 C CA . ALA A 1 197 ? 2.456 12.771 12.752 1.00 66.19 197 ALA A CA 1
ATOM 1569 C C . ALA A 1 197 ? 3.122 13.635 11.665 1.00 66.19 197 ALA A C 1
ATOM 1571 O O . ALA A 1 197 ? 4.237 13.338 11.249 1.00 66.19 197 ALA A O 1
ATOM 1572 N N . LEU A 1 198 ? 2.467 14.725 11.252 1.00 64.81 198 LEU A N 1
ATOM 1573 C CA . LEU A 1 198 ? 2.943 15.623 10.195 1.00 64.81 198 LEU A CA 1
ATOM 1574 C C . LEU A 1 198 ? 3.913 16.711 10.674 1.00 64.81 198 LEU A C 1
ATOM 1576 O O . LEU A 1 198 ? 4.580 17.311 9.839 1.00 64.81 198 LEU A O 1
ATOM 1580 N N . THR A 1 199 ? 4.012 16.980 11.979 1.00 72.44 199 THR A N 1
ATOM 1581 C CA . THR A 1 199 ? 4.940 17.992 12.514 1.00 72.44 199 THR A CA 1
ATOM 1582 C C . THR A 1 199 ? 6.097 17.368 13.284 1.00 72.44 199 THR A C 1
ATOM 1584 O O . THR A 1 199 ? 7.244 17.494 12.875 1.00 72.44 199 THR A O 1
ATOM 1587 N N . TYR A 1 200 ? 5.820 16.673 14.389 1.00 65.56 200 TYR A N 1
ATOM 1588 C CA . TYR A 1 200 ? 6.862 16.207 15.312 1.00 65.56 200 TYR A CA 1
ATOM 1589 C C . TYR A 1 200 ? 7.514 14.908 14.841 1.00 65.56 200 TYR A C 1
ATOM 1591 O O . TYR A 1 200 ? 8.723 14.741 14.959 1.00 65.56 200 TYR A O 1
ATOM 1599 N N . SER A 1 201 ? 6.723 13.989 14.284 1.00 71.69 201 SER A N 1
ATOM 1600 C CA . SER A 1 201 ? 7.222 12.685 13.833 1.00 71.69 201 SER A CA 1
ATOM 1601 C C . SER A 1 201 ? 7.595 12.654 12.351 1.00 71.69 201 SER A C 1
ATOM 1603 O O . SER A 1 201 ? 8.091 11.632 11.883 1.00 71.69 201 SER A O 1
ATOM 1605 N N . PHE A 1 202 ? 7.410 13.757 11.616 1.00 72.19 202 PHE A N 1
ATOM 1606 C CA . PHE A 1 202 ? 7.634 13.804 10.170 1.00 72.19 202 PHE A CA 1
ATOM 1607 C C . PHE A 1 202 ? 9.051 13.368 9.785 1.00 72.19 202 PHE A C 1
ATOM 1609 O O . PHE A 1 202 ? 9.200 12.541 8.891 1.00 72.19 202 PHE A O 1
ATOM 1616 N N . GLY A 1 203 ? 10.074 13.860 10.496 1.00 75.25 203 GLY A N 1
ATOM 1617 C CA . GLY A 1 203 ? 11.478 13.543 10.210 1.00 75.25 203 GLY A CA 1
ATOM 1618 C C . GLY A 1 203 ? 11.838 12.069 10.426 1.00 75.25 203 GLY A C 1
ATOM 1619 O O . GLY A 1 203 ? 12.534 11.473 9.612 1.00 75.25 203 GLY A O 1
ATOM 1620 N N . SER A 1 204 ? 11.321 11.442 11.485 1.00 80.38 204 SER A N 1
ATOM 1621 C CA . SER A 1 204 ? 11.564 10.014 11.739 1.00 80.38 204 SER A CA 1
ATOM 1622 C C . SER A 1 204 ? 10.793 9.126 10.755 1.00 80.38 204 SER A C 1
ATOM 1624 O O . SER A 1 204 ? 11.338 8.143 10.253 1.00 80.38 204 SER A O 1
ATOM 1626 N N . ILE A 1 205 ? 9.556 9.506 10.407 1.00 81.88 205 ILE A N 1
ATOM 1627 C CA . ILE A 1 205 ? 8.732 8.784 9.427 1.00 81.88 205 ILE A CA 1
ATOM 1628 C C . ILE A 1 205 ? 9.349 8.884 8.024 1.00 81.88 205 ILE A C 1
ATOM 1630 O O . ILE A 1 205 ? 9.402 7.884 7.304 1.00 81.88 205 ILE A O 1
ATOM 1634 N N . SER A 1 206 ? 9.843 10.057 7.623 1.00 77.69 206 SER A N 1
ATOM 1635 C CA . SER A 1 206 ? 10.490 10.252 6.320 1.00 77.69 206 SER A CA 1
ATOM 1636 C C . SER A 1 206 ? 11.834 9.534 6.228 1.00 77.69 206 SER A C 1
ATOM 1638 O O . SER A 1 206 ? 12.097 8.905 5.202 1.00 77.69 206 SER A O 1
ATOM 1640 N N . PHE A 1 207 ? 12.631 9.534 7.302 1.00 79.69 207 PHE A N 1
ATOM 1641 C CA . PHE A 1 207 ? 13.898 8.806 7.366 1.00 79.69 207 PHE A CA 1
ATOM 1642 C C . PHE A 1 207 ? 13.700 7.284 7.344 1.00 79.69 207 PHE A C 1
ATOM 1644 O O . PHE A 1 207 ? 14.344 6.588 6.563 1.00 79.69 207 PHE A O 1
ATOM 1651 N N . GLY A 1 208 ? 12.744 6.756 8.116 1.00 80.12 208 GLY A N 1
ATOM 1652 C CA . GLY A 1 208 ? 12.393 5.333 8.066 1.00 80.12 208 GLY A CA 1
ATOM 1653 C C . GLY A 1 208 ? 11.908 4.902 6.678 1.00 80.12 208 GLY A C 1
ATOM 1654 O O . GLY A 1 208 ? 12.294 3.849 6.176 1.00 80.12 208 GLY A O 1
ATOM 1655 N N . SER A 1 209 ? 11.133 5.758 6.009 1.00 83.44 209 SER A N 1
ATOM 1656 C CA . SER A 1 209 ? 10.655 5.497 4.644 1.00 83.44 209 SER A CA 1
ATOM 1657 C C . SER A 1 209 ? 11.775 5.596 3.603 1.00 83.44 209 SER A C 1
ATOM 1659 O O . SER A 1 209 ? 11.742 4.881 2.605 1.00 83.44 209 SER A O 1
ATOM 1661 N N . LEU A 1 210 ? 12.792 6.434 3.841 1.00 79.25 210 LEU A N 1
ATOM 1662 C CA . LEU A 1 210 ? 13.981 6.542 2.991 1.00 79.25 210 LEU A CA 1
ATOM 1663 C C . LEU A 1 210 ? 14.789 5.240 3.010 1.00 79.25 210 LEU A C 1
ATOM 1665 O O . LEU A 1 210 ? 15.169 4.741 1.956 1.00 79.25 210 LEU A O 1
ATOM 1669 N N . ILE A 1 211 ? 15.001 4.653 4.192 1.00 81.44 211 ILE A N 1
ATOM 1670 C CA . ILE A 1 211 ? 15.720 3.378 4.329 1.00 81.44 211 ILE A CA 1
ATOM 1671 C C . ILE A 1 211 ? 15.001 2.272 3.549 1.00 81.44 211 ILE A C 1
ATOM 1673 O O . ILE A 1 211 ? 15.630 1.540 2.785 1.00 81.44 211 ILE A O 1
ATOM 1677 N N . VAL A 1 212 ? 13.675 2.173 3.691 1.00 79.12 212 VAL A N 1
ATOM 1678 C CA . VAL A 1 212 ? 12.876 1.182 2.952 1.00 79.12 212 VAL A CA 1
ATOM 1679 C C . VAL A 1 212 ? 12.968 1.413 1.441 1.00 79.12 212 VAL A C 1
ATOM 1681 O O . VAL A 1 212 ? 13.132 0.449 0.692 1.00 79.12 212 VAL A O 1
ATOM 1684 N N . ALA A 1 213 ? 12.927 2.669 0.990 1.00 77.50 213 ALA A N 1
ATOM 1685 C CA . ALA A 1 213 ? 13.068 3.012 -0.423 1.00 77.50 213 ALA A CA 1
ATOM 1686 C C . ALA A 1 213 ? 14.447 2.628 -0.982 1.00 77.50 213 ALA A C 1
ATOM 1688 O O . ALA A 1 213 ? 14.520 2.064 -2.071 1.00 77.50 213 ALA A O 1
ATOM 1689 N N . ILE A 1 214 ? 15.530 2.847 -0.226 1.00 80.31 214 ILE A N 1
ATOM 1690 C CA . ILE A 1 214 ? 16.885 2.419 -0.611 1.00 80.31 214 ILE A CA 1
ATOM 1691 C C . ILE A 1 214 ? 16.948 0.892 -0.755 1.00 80.31 214 ILE A C 1
ATOM 1693 O O . ILE A 1 214 ? 17.481 0.390 -1.741 1.00 80.31 214 ILE A O 1
ATOM 1697 N N . ILE A 1 215 ? 16.357 0.135 0.174 1.00 80.81 215 ILE A N 1
ATOM 1698 C CA . ILE A 1 215 ? 16.333 -1.335 0.097 1.00 80.81 215 ILE A CA 1
ATOM 1699 C C . ILE A 1 215 ? 15.540 -1.817 -1.126 1.00 80.81 215 ILE A C 1
ATOM 1701 O O . ILE A 1 215 ? 15.986 -2.724 -1.834 1.00 80.81 215 ILE A O 1
ATOM 1705 N N . GLN A 1 216 ? 14.367 -1.230 -1.391 1.00 78.69 216 GLN A N 1
ATOM 1706 C CA . GLN A 1 216 ? 13.554 -1.578 -2.563 1.00 78.69 216 GLN A CA 1
ATOM 1707 C C . GLN A 1 216 ? 14.278 -1.233 -3.869 1.00 78.69 216 GLN A C 1
ATOM 1709 O O . GLN A 1 216 ? 14.275 -2.039 -4.798 1.00 78.69 216 GLN A O 1
ATOM 1714 N N . PHE A 1 217 ? 14.978 -0.101 -3.907 1.00 76.31 217 PHE A N 1
ATOM 1715 C CA . PHE A 1 217 ? 15.788 0.317 -5.043 1.00 76.31 217 PHE A CA 1
ATOM 1716 C C . PHE A 1 217 ? 16.945 -0.642 -5.330 1.00 76.31 217 PHE A C 1
ATOM 1718 O O . PHE A 1 217 ? 17.099 -1.103 -6.460 1.00 76.31 217 PHE A O 1
ATOM 1725 N N . LEU A 1 218 ? 17.710 -1.019 -4.301 1.00 79.88 218 LEU A N 1
ATOM 1726 C CA . LEU A 1 218 ? 18.789 -2.002 -4.431 1.00 79.88 218 LEU A CA 1
ATOM 1727 C C . LEU A 1 218 ? 18.259 -3.357 -4.911 1.00 79.88 218 LEU A C 1
ATOM 1729 O O . LEU A 1 218 ? 18.848 -3.966 -5.800 1.00 79.88 218 LEU A O 1
ATOM 1733 N N . ARG A 1 219 ? 17.110 -3.810 -4.391 1.00 79.12 219 ARG A N 1
ATOM 1734 C CA . ARG A 1 219 ? 16.444 -5.024 -4.893 1.00 79.12 219 ARG A CA 1
ATOM 1735 C C . ARG A 1 219 ? 16.087 -4.914 -6.368 1.00 79.12 219 ARG A C 1
ATOM 1737 O O . ARG A 1 219 ? 16.261 -5.886 -7.098 1.00 79.12 219 ARG A O 1
ATOM 1744 N N . GLN A 1 220 ? 15.583 -3.763 -6.795 1.00 76.88 220 GLN A N 1
ATOM 1745 C CA . GLN A 1 220 ? 15.190 -3.548 -8.178 1.00 76.88 220 GLN A CA 1
ATOM 1746 C C . GLN A 1 220 ? 16.412 -3.566 -9.103 1.00 76.88 220 GLN A C 1
ATOM 1748 O O . GLN A 1 220 ? 16.384 -4.284 -10.100 1.00 76.88 220 GLN A O 1
ATOM 1753 N N . LEU A 1 221 ? 17.512 -2.909 -8.715 1.00 79.69 221 LEU A N 1
ATOM 1754 C CA . LEU A 1 221 ? 18.796 -2.980 -9.422 1.00 79.69 221 LEU A CA 1
ATOM 1755 C C . LEU A 1 221 ? 19.323 -4.417 -9.524 1.00 79.69 221 LEU A C 1
ATOM 1757 O O . LEU A 1 221 ? 19.654 -4.870 -10.616 1.00 79.69 221 LEU A O 1
ATOM 1761 N N . CYS A 1 222 ? 19.334 -5.167 -8.418 1.00 77.81 222 CYS A N 1
ATOM 1762 C CA . CYS A 1 222 ? 19.732 -6.575 -8.436 1.00 77.81 222 CYS A CA 1
ATOM 1763 C C . CYS A 1 222 ? 18.810 -7.430 -9.319 1.00 77.81 222 CYS A C 1
ATOM 1765 O O . CYS A 1 222 ? 19.284 -8.360 -9.966 1.00 77.81 222 CYS A O 1
ATOM 1767 N N . SER A 1 223 ? 17.504 -7.138 -9.361 1.00 77.19 223 SER A N 1
ATOM 1768 C CA . SER A 1 223 ? 16.565 -7.867 -10.222 1.00 77.19 223 SER A CA 1
ATOM 1769 C C . SER A 1 223 ? 16.818 -7.605 -11.705 1.00 77.19 223 SER A C 1
ATOM 1771 O O . SER A 1 223 ? 16.778 -8.552 -12.484 1.00 77.19 223 SER A O 1
ATOM 1773 N N . VAL A 1 224 ? 17.148 -6.359 -12.071 1.00 78.19 224 VAL A N 1
ATOM 1774 C CA . VAL A 1 224 ? 17.462 -5.964 -13.450 1.00 78.19 224 VAL A CA 1
ATOM 1775 C C . VAL A 1 224 ? 18.775 -6.604 -13.896 1.00 78.19 224 VAL A C 1
ATOM 1777 O O . VAL A 1 224 ? 18.803 -7.280 -14.920 1.00 78.19 224 VAL A O 1
ATOM 1780 N N . ALA A 1 225 ? 19.826 -6.512 -13.077 1.00 74.25 225 ALA A N 1
ATOM 1781 C CA . ALA A 1 225 ? 21.105 -7.164 -13.362 1.00 74.25 225 ALA A CA 1
ATOM 1782 C C . ALA A 1 225 ? 20.955 -8.691 -13.497 1.00 74.25 225 ALA A C 1
ATOM 1784 O O . ALA A 1 225 ? 21.544 -9.315 -14.376 1.00 74.25 225 ALA A O 1
ATOM 1785 N N . ARG A 1 226 ? 20.113 -9.311 -12.656 1.00 73.50 226 ARG A N 1
ATOM 1786 C CA . ARG A 1 226 ? 19.808 -10.744 -12.757 1.00 73.50 226 ARG A CA 1
ATOM 1787 C C . ARG A 1 226 ? 19.028 -11.085 -14.028 1.00 73.50 226 ARG A C 1
ATOM 1789 O O . ARG A 1 226 ? 19.271 -12.146 -14.595 1.00 73.50 226 ARG A O 1
ATOM 1796 N N . SER A 1 227 ? 18.090 -10.240 -14.460 1.00 71.06 227 SER A N 1
ATOM 1797 C CA . SER A 1 227 ? 17.349 -10.467 -15.707 1.00 71.06 227 SER A CA 1
ATOM 1798 C C . SER A 1 227 ? 18.226 -10.317 -16.947 1.00 71.06 227 SER A C 1
ATOM 1800 O O . SER A 1 227 ? 18.078 -11.118 -17.864 1.00 71.06 227 SER A O 1
ATOM 1802 N N . GLU A 1 228 ? 19.169 -9.372 -16.948 1.00 73.00 228 GLU A N 1
ATOM 1803 C CA . GLU A 1 228 ? 20.136 -9.211 -18.041 1.00 73.00 228 GLU A CA 1
ATOM 1804 C C . GLU A 1 228 ? 21.064 -10.431 -18.131 1.00 73.00 228 GLU A C 1
ATOM 1806 O O . GLU A 1 228 ? 21.153 -11.055 -19.187 1.00 73.00 228 GLU A O 1
ATOM 1811 N N . ALA A 1 229 ? 21.628 -10.880 -17.003 1.00 70.19 229 ALA A N 1
ATOM 1812 C CA . ALA A 1 229 ? 22.455 -12.090 -16.961 1.00 70.19 229 ALA A CA 1
ATOM 1813 C C . ALA A 1 229 ? 21.688 -13.365 -17.375 1.00 70.19 229 ALA A C 1
ATOM 1815 O O . ALA A 1 229 ? 22.249 -14.268 -17.994 1.00 70.19 229 ALA A O 1
ATOM 1816 N N . ALA A 1 230 ? 20.393 -13.458 -17.051 1.00 67.69 230 ALA A N 1
ATOM 1817 C CA . ALA A 1 230 ? 19.550 -14.577 -17.471 1.00 67.69 230 ALA A CA 1
ATOM 1818 C C . ALA A 1 230 ? 19.213 -14.542 -18.975 1.00 67.69 230 ALA A C 1
ATOM 1820 O O . ALA A 1 230 ? 19.075 -15.601 -19.584 1.00 67.69 230 ALA A O 1
ATOM 1821 N N . GLN A 1 231 ? 19.088 -13.354 -19.579 1.00 61.50 231 GLN A N 1
ATOM 1822 C CA . GLN A 1 231 ? 18.897 -13.205 -21.026 1.00 61.50 231 GLN A CA 1
ATOM 1823 C C . GLN A 1 231 ? 20.172 -13.520 -21.814 1.00 61.50 231 GLN A C 1
ATOM 1825 O O . GLN A 1 231 ? 20.085 -14.192 -22.839 1.00 61.50 231 GLN A O 1
ATOM 1830 N N . GLU A 1 232 ? 21.342 -13.107 -21.327 1.00 60.09 232 GLU A N 1
ATOM 1831 C CA . GLU A 1 232 ? 22.627 -13.453 -21.950 1.00 60.09 232 GLU A CA 1
ATOM 1832 C C . GLU A 1 232 ? 22.911 -14.961 -21.872 1.00 60.09 232 GLU A C 1
ATOM 1834 O O . GLU A 1 232 ? 23.330 -15.561 -22.860 1.00 60.09 232 GLU A O 1
ATOM 1839 N N . GLY A 1 233 ? 22.587 -15.612 -20.749 1.00 55.25 233 GLY A N 1
ATOM 1840 C CA . GLY A 1 233 ? 22.715 -17.067 -20.608 1.00 55.25 233 GLY A CA 1
ATOM 1841 C C . GLY A 1 233 ? 21.757 -17.886 -21.487 1.00 55.25 233 GLY A C 1
ATOM 1842 O O . GLY A 1 233 ? 22.073 -19.020 -21.829 1.00 55.25 233 GLY A O 1
ATOM 1843 N N . ALA A 1 234 ? 20.607 -17.328 -21.882 1.00 51.03 234 ALA A N 1
ATOM 1844 C CA . ALA A 1 234 ? 19.641 -17.989 -22.768 1.00 51.03 234 ALA A CA 1
ATOM 1845 C C . ALA A 1 234 ? 19.970 -17.839 -24.267 1.00 51.03 234 ALA A C 1
ATOM 1847 O O . ALA A 1 234 ? 19.438 -18.588 -25.079 1.00 51.03 234 ALA A O 1
ATOM 1848 N N . LEU A 1 235 ? 20.823 -16.877 -24.637 1.00 51.75 235 LEU A N 1
ATOM 1849 C CA . LEU A 1 235 ? 21.325 -16.688 -26.006 1.00 51.75 235 LEU A CA 1
ATOM 1850 C C . LEU A 1 235 ? 22.643 -17.439 -26.268 1.00 51.75 235 LEU A C 1
ATOM 1852 O O . LEU A 1 235 ? 23.078 -17.517 -27.414 1.00 51.75 235 LEU A O 1
ATOM 1856 N N . GLY A 1 236 ? 23.277 -17.972 -25.217 1.00 49.38 236 GLY A N 1
ATOM 1857 C CA . GLY A 1 236 ? 24.533 -18.727 -25.278 1.00 49.38 236 GLY A CA 1
ATOM 1858 C C . GLY A 1 236 ? 24.399 -20.245 -25.095 1.00 49.38 236 GLY A C 1
ATOM 1859 O O . GLY A 1 236 ? 25.427 -20.894 -24.906 1.00 49.38 236 GLY A O 1
ATOM 1860 N N . ALA A 1 237 ? 23.179 -20.799 -25.114 1.00 38.97 237 ALA A N 1
ATOM 1861 C CA . ALA A 1 237 ? 22.893 -22.235 -24.999 1.00 38.97 237 ALA A CA 1
ATOM 1862 C C . ALA A 1 237 ? 22.159 -22.769 -26.235 1.00 38.97 237 ALA A C 1
ATOM 1864 O O . ALA A 1 237 ? 21.230 -22.077 -26.708 1.00 38.97 237 ALA A O 1
#

Secondary structure (DSSP, 8-state):
-HHHHHHHHHHHHHHHHHHHHHHH-HHHHHHHHHHHHHHHHHHHHHHHHHTT-HHHHHHHHHHHHHHHHHHHHHTTTHHHHHHHHHHHHHHHHH-THHHHHHHHHHHHHHHHHHHHHHHHHHHHHHHS-STTGGGGT----HHHHHHHHHHHHHHHHHHHHHHHHHHHHHHHHHHHHHHH-SSS--TTHHHHHHHHHHHTSHHHHHHHHHHHHHHHHHHHHHHHHHHHHHHHHHH--

pLDDT: mean 74.7, std 9.81, range [38.97, 91.19]

Sequence (237 aa):
MILFGCVLAVAVVFSYAYVWLARIFPKQFIWVTGILNIVFAVGTAAFYFWRRYWSAAIVFTIFAVFLIFAFYTWISRIPFSALMLKTSITVSKKYGHVYLVSFIGGLIAAAFGAWYSVTLVAVYTRWEPSPSCNAAGGGCSKGKVIGLIVFITFAMYWISEWLKNTIHVTISGVYGAWYFSPHNFPRGATRGAAKRALTYSFGSISFGSLIVAIIQFLRQLCSVARSEAAQEGALGA

InterPro domains:
  IPR007603 Choline transporter-like [PF04515] (58-228)
  IPR007603 Choline transporter-like [PTHR12385] (2-229)

Organism: Bionectria ochroleuca (NCBI:txid29856)